Protein AF-A0AAV9R969-F1 (afdb_monomer)

Structure (mmCIF, N/CA/C/O backbone):
data_AF-A0AAV9R969-F1
#
_entry.id   AF-A0AAV9R969-F1
#
loop_
_atom_site.group_PDB
_atom_site.id
_atom_site.type_symbol
_atom_site.label_atom_id
_atom_site.label_alt_id
_atom_site.label_comp_id
_atom_site.label_asym_id
_atom_site.label_entity_id
_atom_site.label_seq_id
_atom_site.pdbx_PDB_ins_code
_atom_site.Cartn_x
_atom_site.Cartn_y
_atom_site.Cartn_z
_atom_site.occupancy
_atom_site.B_iso_or_equiv
_atom_site.auth_seq_id
_atom_site.auth_comp_id
_atom_site.auth_asym_id
_atom_site.auth_atom_id
_atom_site.pdbx_PDB_model_num
ATOM 1 N N . MET A 1 1 ? 35.086 34.264 -88.678 1.00 61.03 1 MET A N 1
ATOM 2 C CA . MET A 1 1 ? 34.081 33.189 -88.467 1.00 61.03 1 MET A CA 1
ATOM 3 C C . MET A 1 1 ? 34.341 32.313 -87.229 1.00 61.03 1 MET A C 1
ATOM 5 O O . MET A 1 1 ? 33.380 31.953 -86.560 1.00 61.03 1 MET A O 1
ATOM 9 N N . SER A 1 2 ? 35.590 31.987 -86.868 1.00 68.00 2 SER A N 1
ATOM 10 C CA . SER A 1 2 ? 35.925 31.106 -85.724 1.00 68.00 2 SER A CA 1
ATOM 11 C C . SER A 1 2 ? 35.685 31.721 -84.332 1.00 68.00 2 SER A C 1
ATOM 13 O O . SER A 1 2 ? 35.154 31.052 -83.447 1.00 68.00 2 SER A O 1
ATOM 15 N N . VAL A 1 3 ? 36.009 33.005 -84.142 1.00 71.50 3 VAL A N 1
ATOM 16 C CA . VAL A 1 3 ? 35.878 33.706 -82.845 1.00 71.50 3 VAL A CA 1
ATOM 17 C C . VAL A 1 3 ? 34.412 33.843 -82.410 1.00 71.50 3 VAL A C 1
ATOM 19 O O . VAL A 1 3 ? 34.068 33.480 -81.287 1.00 71.50 3 VAL A O 1
ATOM 22 N N . LEU A 1 4 ? 33.522 34.264 -83.318 1.00 69.88 4 LEU A N 1
ATOM 23 C CA . LEU A 1 4 ? 32.079 34.378 -83.049 1.00 69.88 4 LEU A CA 1
ATOM 24 C C . LEU A 1 4 ? 31.441 33.025 -82.691 1.00 69.88 4 LEU A C 1
ATOM 26 O O . LEU A 1 4 ? 30.575 32.957 -81.820 1.00 69.88 4 LEU A O 1
ATOM 30 N N . ARG A 1 5 ? 31.910 31.927 -83.301 1.00 73.00 5 ARG A N 1
ATOM 31 C CA . ARG A 1 5 ? 31.441 30.563 -83.005 1.00 73.00 5 ARG A CA 1
ATOM 32 C C . ARG A 1 5 ? 31.864 30.104 -81.605 1.00 73.00 5 ARG A C 1
ATOM 34 O O . ARG A 1 5 ? 31.069 29.492 -80.897 1.00 73.00 5 ARG A O 1
ATOM 41 N N . ASN A 1 6 ? 33.081 30.451 -81.182 1.00 76.00 6 ASN A N 1
ATOM 42 C CA . ASN A 1 6 ? 33.595 30.146 -79.844 1.00 76.00 6 ASN A CA 1
ATOM 43 C C . ASN A 1 6 ? 32.869 30.964 -78.756 1.00 76.00 6 ASN A C 1
ATOM 45 O O . ASN A 1 6 ? 32.459 30.417 -77.732 1.00 76.00 6 ASN A O 1
ATOM 49 N N . ILE A 1 7 ? 32.612 32.252 -79.012 1.00 78.00 7 ILE A N 1
ATOM 50 C CA . ILE A 1 7 ? 31.806 33.108 -78.126 1.00 78.00 7 ILE A CA 1
ATOM 51 C C . ILE A 1 7 ? 30.374 32.563 -78.003 1.00 78.00 7 ILE A C 1
ATOM 53 O O . ILE A 1 7 ? 29.874 32.407 -76.891 1.00 78.00 7 ILE A O 1
ATOM 57 N N . SER A 1 8 ? 29.739 32.189 -79.120 1.00 78.81 8 SER A N 1
ATOM 58 C CA . SER A 1 8 ? 28.403 31.575 -79.130 1.00 78.81 8 SER A CA 1
ATOM 59 C C . SER A 1 8 ? 28.352 30.275 -78.316 1.00 78.81 8 SER A C 1
ATOM 61 O O . SER A 1 8 ? 27.449 30.081 -77.499 1.00 78.81 8 SER A O 1
ATOM 63 N N . PHE A 1 9 ? 29.363 29.410 -78.456 1.00 80.94 9 PHE A N 1
ATOM 64 C CA . PHE A 1 9 ? 29.458 28.169 -77.687 1.00 80.94 9 PHE A CA 1
ATOM 65 C C . PHE A 1 9 ? 29.620 28.428 -76.181 1.00 80.94 9 PHE A C 1
ATOM 67 O O . PHE A 1 9 ? 28.943 27.802 -75.361 1.00 80.94 9 PHE A O 1
ATOM 74 N N . ARG A 1 10 ? 30.460 29.402 -75.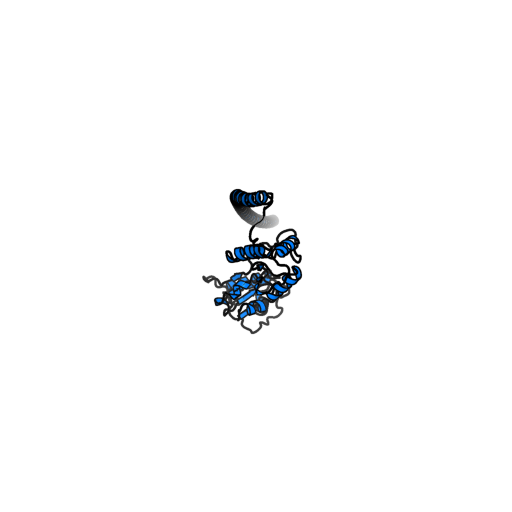802 1.00 79.31 10 ARG A N 1
ATOM 75 C CA . ARG A 1 10 ? 30.634 29.816 -74.401 1.00 79.31 10 ARG A CA 1
ATOM 76 C C . ARG A 1 10 ? 29.343 30.382 -73.808 1.00 79.31 10 ARG A C 1
ATOM 78 O O . ARG A 1 10 ? 28.962 29.966 -72.715 1.00 79.31 10 ARG A O 1
ATOM 85 N N . LEU A 1 11 ? 28.632 31.248 -74.533 1.00 78.38 11 LEU A N 1
ATOM 86 C CA . LEU A 1 11 ? 27.340 31.799 -74.103 1.00 78.38 11 LEU A CA 1
ATOM 87 C C . LEU A 1 11 ? 26.285 30.701 -73.914 1.00 78.38 11 LEU A C 1
ATOM 89 O O . LEU A 1 11 ? 25.559 30.704 -72.918 1.00 78.38 11 LEU A O 1
ATOM 93 N N . ARG A 1 12 ? 26.239 29.707 -74.811 1.00 82.94 12 ARG A N 1
ATOM 94 C CA . ARG A 1 12 ? 25.326 28.561 -74.688 1.00 82.94 12 ARG A CA 1
ATOM 95 C C . ARG A 1 12 ? 25.640 27.708 -73.460 1.00 82.94 12 ARG A C 1
ATOM 97 O O . ARG A 1 12 ? 24.725 27.304 -72.747 1.00 82.94 12 ARG A O 1
ATOM 104 N N . ASN A 1 13 ? 26.921 27.484 -73.166 1.00 82.12 13 ASN A N 1
ATOM 105 C CA . ASN A 1 13 ? 27.343 26.742 -71.979 1.00 82.12 13 ASN A CA 1
ATOM 106 C C . ASN A 1 13 ? 26.998 27.490 -70.676 1.00 82.12 13 ASN A C 1
ATOM 108 O O . ASN A 1 13 ? 26.500 26.890 -69.724 1.00 82.12 13 ASN A O 1
ATOM 112 N N . VAL A 1 14 ? 27.190 28.814 -70.640 1.00 85.69 14 VAL A N 1
ATOM 113 C CA . VAL A 1 14 ? 26.770 29.658 -69.506 1.00 85.69 14 VAL A CA 1
ATOM 114 C C . VAL A 1 14 ? 25.249 29.616 -69.324 1.00 85.69 14 VAL A C 1
ATOM 116 O O . VAL A 1 14 ? 24.775 29.421 -68.205 1.00 85.69 14 VAL A O 1
ATOM 119 N N . SER A 1 15 ? 24.480 29.703 -70.412 1.00 84.62 15 SER A N 1
ATOM 120 C CA . SER A 1 15 ? 23.014 29.600 -70.385 1.00 84.62 15 SER A CA 1
ATOM 121 C C . SER A 1 15 ? 22.531 28.250 -69.832 1.00 84.62 15 SER A C 1
ATOM 123 O O . SER A 1 15 ? 21.647 28.206 -68.973 1.00 84.62 15 SER A O 1
ATOM 125 N N . LEU A 1 16 ? 23.157 27.141 -70.243 1.00 83.31 16 LEU A N 1
ATOM 126 C CA . LEU A 1 16 ? 22.845 25.805 -69.724 1.00 83.31 16 LEU A CA 1
ATOM 127 C C . LEU A 1 16 ? 23.195 25.664 -68.236 1.00 83.31 16 LEU A C 1
ATOM 129 O O . LEU A 1 16 ? 22.406 25.103 -67.471 1.00 83.31 16 LEU A O 1
ATOM 133 N N . LYS A 1 17 ? 24.335 26.214 -67.798 1.00 84.81 17 LYS A N 1
ATOM 134 C CA . LYS A 1 17 ? 24.713 26.242 -66.377 1.00 84.81 17 LYS A CA 1
ATOM 135 C C . LYS A 1 17 ? 23.709 27.039 -65.543 1.00 84.81 17 LYS A C 1
ATOM 137 O O . LYS A 1 17 ? 23.258 26.535 -64.516 1.00 84.81 17 LYS A O 1
ATOM 142 N N . LEU A 1 18 ? 23.302 28.224 -66.003 1.00 82.19 18 LEU A N 1
ATOM 143 C CA . LEU A 1 18 ? 22.280 29.041 -65.339 1.00 82.19 18 LEU A CA 1
ATOM 144 C C . LEU A 1 18 ? 20.940 28.303 -65.248 1.00 82.19 18 LEU A C 1
ATOM 146 O O . LEU A 1 18 ? 20.346 28.246 -64.173 1.00 82.19 18 LEU A O 1
ATOM 150 N N . ARG A 1 19 ? 20.500 27.644 -66.329 1.00 86.88 19 ARG A N 1
ATOM 151 C CA . ARG A 1 19 ? 19.272 26.834 -66.322 1.00 86.88 19 ARG A CA 1
ATOM 152 C C . ARG A 1 19 ? 19.350 25.683 -65.312 1.00 86.88 19 ARG A C 1
ATOM 154 O O . ARG A 1 19 ? 18.386 25.458 -64.581 1.00 86.88 19 ARG A O 1
ATOM 161 N N . ASN A 1 20 ? 20.490 24.999 -65.209 1.00 84.06 20 ASN A N 1
ATOM 162 C CA . ASN A 1 20 ? 20.700 23.950 -64.205 1.00 84.06 20 ASN A CA 1
ATOM 163 C C . ASN A 1 20 ? 20.653 24.489 -62.769 1.00 84.06 20 ASN A C 1
ATOM 165 O O . ASN A 1 20 ? 20.053 23.854 -61.900 1.00 84.06 20 ASN A O 1
ATOM 169 N N . VAL A 1 21 ? 21.237 25.661 -62.510 1.00 87.00 21 VAL A N 1
ATOM 170 C CA . VAL A 1 21 ? 21.149 26.322 -61.198 1.00 87.00 21 VAL A CA 1
ATOM 171 C C . VAL A 1 21 ? 19.698 26.690 -60.874 1.00 87.00 21 VAL A C 1
ATOM 173 O O . VAL A 1 21 ? 19.220 26.358 -59.789 1.00 87.00 21 VAL A O 1
ATOM 176 N N . CYS A 1 22 ? 18.953 27.268 -61.821 1.00 84.00 22 CYS A N 1
ATOM 177 C CA . CYS A 1 22 ? 17.532 27.579 -61.642 1.00 84.00 22 CYS A CA 1
ATOM 178 C C . CYS A 1 22 ? 16.690 26.332 -61.330 1.00 84.00 22 CYS A C 1
ATOM 180 O O . CYS A 1 22 ? 15.840 26.367 -60.440 1.00 84.00 22 CYS A O 1
ATOM 182 N N . LEU A 1 23 ? 16.932 25.212 -62.021 1.00 84.25 23 LEU A N 1
ATOM 183 C CA . LEU A 1 23 ? 16.228 23.952 -61.760 1.00 84.25 23 LEU A CA 1
ATOM 184 C C . LEU A 1 23 ? 16.556 23.387 -60.372 1.00 84.25 23 LEU A C 1
ATOM 186 O O . LEU A 1 23 ? 15.655 22.927 -59.668 1.00 84.25 23 LEU A O 1
ATOM 190 N N . ARG A 1 24 ? 17.822 23.472 -59.941 1.00 86.06 24 ARG A N 1
ATOM 191 C CA . ARG A 1 24 ? 18.236 23.066 -58.589 1.00 86.06 24 ARG A CA 1
ATOM 192 C C . ARG A 1 24 ? 17.564 23.917 -57.515 1.00 86.06 24 ARG A C 1
ATOM 194 O O . ARG A 1 24 ? 16.999 23.352 -56.581 1.00 86.06 24 ARG A O 1
ATOM 201 N N . LEU A 1 25 ? 17.549 25.241 -57.676 1.00 82.38 25 LEU A N 1
ATOM 202 C CA . LEU A 1 25 ? 16.864 26.155 -56.756 1.00 82.38 25 LEU A CA 1
ATOM 203 C C . LEU A 1 25 ? 15.361 25.862 -56.688 1.00 82.38 25 LEU A C 1
ATOM 205 O O . LEU A 1 25 ? 14.802 25.762 -55.599 1.00 82.38 25 LEU A O 1
ATOM 209 N N . ARG A 1 26 ? 14.710 25.615 -57.832 1.00 87.56 26 ARG A N 1
ATOM 210 C CA . ARG A 1 26 ? 13.287 25.246 -57.873 1.00 87.56 26 ARG A CA 1
ATOM 211 C C . ARG A 1 26 ? 13.008 23.941 -57.122 1.00 87.56 26 ARG A C 1
ATOM 213 O O . ARG A 1 26 ? 12.021 23.864 -56.395 1.00 87.56 26 ARG A O 1
ATOM 220 N N . ASN A 1 27 ? 13.882 22.941 -57.247 1.00 84.38 27 ASN A N 1
ATOM 221 C CA . ASN A 1 27 ? 13.756 21.679 -56.515 1.00 84.38 27 ASN A CA 1
ATOM 222 C C . ASN A 1 27 ? 13.908 21.877 -54.994 1.00 84.38 27 ASN A C 1
ATOM 224 O O . ASN A 1 27 ? 13.132 21.326 -54.216 1.00 84.38 27 ASN A O 1
ATOM 228 N N . VAL A 1 28 ? 14.860 22.711 -54.562 1.00 86.00 28 VAL A N 1
ATOM 229 C CA . VAL A 1 28 ? 15.022 23.076 -53.143 1.00 86.00 28 VAL A CA 1
ATOM 230 C C . VAL A 1 28 ? 13.772 23.786 -52.614 1.00 86.00 28 VAL A C 1
ATOM 232 O O . VAL A 1 28 ? 13.245 23.391 -51.574 1.00 86.00 28 VAL A O 1
ATOM 235 N N . CYS A 1 29 ? 13.225 24.751 -53.359 1.00 83.12 29 CYS A N 1
ATOM 236 C CA . CYS A 1 29 ? 11.984 25.439 -52.990 1.00 83.12 29 CYS A CA 1
ATOM 237 C C . CYS A 1 29 ? 10.795 24.474 -52.850 1.00 83.12 29 CYS A C 1
ATOM 239 O O . CYS A 1 29 ? 10.012 24.586 -51.906 1.00 83.12 29 CYS A O 1
ATOM 241 N N . LEU A 1 30 ? 10.661 23.495 -53.753 1.00 83.88 30 LEU A N 1
ATOM 242 C CA . LEU A 1 30 ? 9.601 22.485 -53.674 1.00 83.88 30 LEU A CA 1
ATOM 243 C C . LEU A 1 30 ? 9.771 21.562 -52.461 1.00 83.88 30 LEU A C 1
ATOM 245 O O . LEU A 1 30 ? 8.789 21.273 -51.773 1.00 83.88 30 LEU A O 1
ATOM 249 N N . LYS A 1 31 ? 11.005 21.148 -52.148 1.00 86.75 31 LYS A N 1
ATOM 250 C CA . LYS A 1 31 ? 11.304 20.360 -50.943 1.00 86.75 31 LYS A CA 1
ATOM 251 C C . LYS A 1 31 ? 10.953 21.129 -49.670 1.00 86.75 31 LYS A C 1
ATOM 253 O O . LYS A 1 31 ? 10.258 20.582 -48.816 1.00 86.75 31 LYS A O 1
ATOM 258 N N . LEU A 1 32 ? 11.349 22.400 -49.572 1.00 80.75 32 LEU A N 1
ATOM 259 C CA . LEU A 1 32 ? 11.014 23.267 -48.435 1.00 80.75 32 LEU A CA 1
ATOM 260 C C . LEU A 1 32 ? 9.499 23.450 -48.282 1.00 80.75 32 LEU A C 1
ATOM 262 O O . LEU A 1 32 ? 8.970 23.322 -47.178 1.00 80.75 32 LEU A O 1
ATOM 266 N N . ARG A 1 33 ? 8.771 23.657 -49.387 1.00 86.94 33 ARG A N 1
ATOM 267 C CA . ARG A 1 33 ? 7.304 23.753 -49.366 1.00 86.94 33 ARG A CA 1
ATOM 268 C C . ARG A 1 33 ? 6.651 22.459 -48.874 1.00 86.94 33 ARG A C 1
ATOM 270 O O . ARG A 1 33 ? 5.693 22.518 -48.107 1.00 86.94 33 ARG A O 1
ATOM 277 N N . ASN A 1 34 ? 7.175 21.298 -49.266 1.00 83.75 34 ASN A N 1
ATOM 278 C CA . ASN A 1 34 ? 6.677 20.005 -48.795 1.00 83.75 34 ASN A CA 1
ATOM 279 C C . ASN A 1 34 ? 6.921 19.812 -47.287 1.00 83.75 34 ASN A C 1
ATOM 281 O O . ASN A 1 34 ? 6.023 19.386 -46.563 1.00 83.75 34 ASN A O 1
ATOM 285 N N . VAL A 1 35 ? 8.103 20.193 -46.788 1.00 86.56 35 VAL A N 1
ATOM 286 C CA . VAL A 1 35 ? 8.408 20.184 -45.345 1.00 86.56 35 VAL A CA 1
ATOM 287 C C . VAL A 1 35 ? 7.440 21.091 -44.581 1.00 86.56 35 VAL A C 1
ATOM 289 O O . VAL A 1 35 ? 6.853 20.658 -43.590 1.00 86.56 35 VAL A O 1
ATOM 2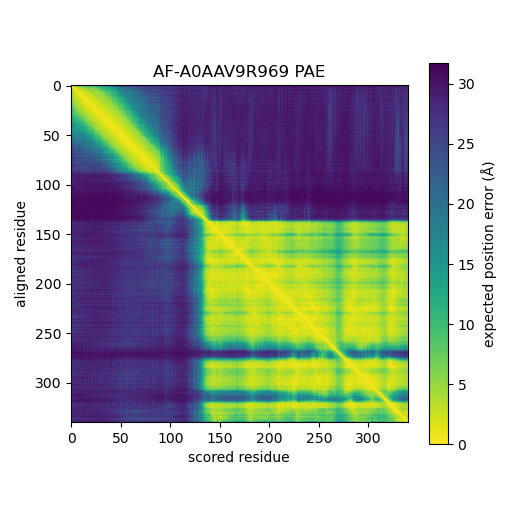92 N N . PHE A 1 36 ? 7.191 22.304 -45.078 1.00 86.44 36 PHE A N 1
ATOM 293 C CA . PHE A 1 36 ? 6.242 23.235 -44.464 1.00 86.44 36 PHE A CA 1
ATOM 294 C C . PHE A 1 36 ? 4.815 22.666 -44.401 1.00 86.44 36 PHE A C 1
ATOM 296 O O . PHE A 1 36 ? 4.150 22.749 -43.368 1.00 86.44 36 PHE A O 1
ATOM 303 N N . LEU A 1 37 ? 4.344 22.033 -45.479 1.00 81.00 37 LEU A N 1
ATOM 304 C CA . LEU A 1 37 ? 3.022 21.399 -45.511 1.00 81.00 37 LEU A CA 1
ATOM 305 C C . LEU A 1 37 ? 2.920 20.219 -44.535 1.00 81.00 37 LEU A C 1
ATOM 307 O O . LEU A 1 37 ? 1.897 20.070 -43.862 1.00 81.00 37 LEU A O 1
ATOM 311 N N . ARG A 1 38 ? 3.983 19.415 -44.405 1.00 87.44 38 ARG A N 1
ATOM 312 C CA . ARG A 1 38 ? 4.047 18.327 -43.417 1.00 87.44 38 ARG A CA 1
ATOM 313 C C . ARG A 1 38 ? 3.976 18.864 -41.990 1.00 87.44 38 ARG A C 1
ATOM 315 O O . ARG A 1 38 ? 3.165 18.368 -41.212 1.00 87.44 38 ARG A O 1
ATOM 322 N N . LEU A 1 39 ? 4.747 19.904 -41.670 1.00 80.56 39 LEU A N 1
ATOM 323 C CA . LEU A 1 39 ? 4.708 20.557 -40.357 1.00 80.56 39 LEU A CA 1
ATOM 324 C C . LEU A 1 39 ? 3.318 21.125 -40.056 1.00 80.56 39 LEU A C 1
ATOM 326 O O . LEU A 1 39 ? 2.765 20.859 -38.991 1.00 80.56 39 LEU A O 1
ATOM 330 N N . ARG A 1 40 ? 2.690 21.810 -41.020 1.00 85.56 40 ARG A N 1
ATOM 331 C CA . ARG A 1 40 ? 1.320 22.323 -40.867 1.00 85.56 40 ARG A CA 1
ATOM 332 C C . ARG A 1 40 ? 0.311 21.205 -40.590 1.00 85.56 40 ARG A C 1
ATOM 334 O O . ARG A 1 40 ? -0.556 21.374 -39.736 1.00 85.56 40 ARG A O 1
ATOM 341 N N . ASN A 1 41 ? 0.431 20.059 -41.263 1.00 83.81 41 ASN A N 1
ATOM 342 C CA . ASN A 1 41 ? -0.431 18.900 -41.017 1.00 83.81 41 ASN A CA 1
ATOM 343 C C . ASN A 1 41 ? -0.236 18.331 -39.599 1.00 83.81 41 ASN A C 1
ATOM 345 O O . ASN A 1 41 ? -1.211 18.037 -38.910 1.00 83.81 41 ASN A O 1
ATOM 349 N N . VAL A 1 42 ? 1.012 18.233 -39.129 1.00 86.25 42 VAL A N 1
ATOM 350 C CA . VAL A 1 42 ? 1.320 17.818 -37.749 1.00 86.25 42 VAL A CA 1
ATOM 351 C C . VAL A 1 42 ? 0.712 18.794 -36.737 1.00 86.25 42 VAL A C 1
ATOM 353 O O . VAL A 1 42 ? 0.023 18.358 -35.816 1.00 86.25 42 VAL A O 1
ATOM 356 N N . CYS A 1 43 ? 0.865 20.106 -36.942 1.00 81.00 43 CYS A N 1
ATOM 357 C CA . CYS A 1 43 ? 0.256 21.124 -36.081 1.00 81.00 43 CYS A CA 1
ATOM 358 C C . CYS A 1 43 ? -1.276 21.004 -36.024 1.00 81.00 43 CYS A C 1
ATOM 360 O O . CYS A 1 43 ? -1.865 21.110 -34.948 1.00 81.00 43 CYS A O 1
ATOM 362 N N . LEU A 1 44 ? -1.938 20.748 -37.159 1.00 81.69 44 LEU A N 1
ATOM 363 C CA . LEU A 1 44 ? -3.391 20.556 -37.202 1.00 81.69 44 LEU A CA 1
ATOM 364 C C . LEU A 1 44 ? -3.829 19.285 -36.464 1.00 81.69 44 LEU A C 1
ATOM 366 O O . LEU A 1 44 ? -4.814 19.321 -35.722 1.00 81.69 44 LEU A O 1
ATOM 370 N N . LYS A 1 45 ? -3.081 18.182 -36.603 1.00 87.50 45 LYS A N 1
ATOM 371 C CA . LYS A 1 45 ? -3.336 16.946 -35.849 1.00 87.50 45 LYS A CA 1
ATOM 372 C C . LYS A 1 45 ? -3.204 17.174 -34.343 1.00 87.50 45 LYS A C 1
ATOM 374 O O . LYS A 1 45 ? -4.117 16.813 -33.606 1.00 87.50 45 LYS A O 1
ATOM 379 N N . LEU A 1 46 ? -2.135 17.838 -33.896 1.00 79.88 46 LEU A N 1
ATOM 380 C CA . LEU A 1 46 ? -1.932 18.182 -32.484 1.00 79.88 46 LEU A CA 1
ATOM 381 C C . LEU A 1 46 ? -3.056 19.072 -31.942 1.00 79.88 46 LEU A C 1
ATOM 383 O O . LEU A 1 46 ? -3.587 18.810 -30.863 1.00 79.88 46 LEU A O 1
ATOM 387 N N . ARG A 1 47 ? -3.496 20.073 -32.716 1.00 84.38 47 ARG A N 1
ATOM 388 C CA . ARG A 1 47 ? -4.630 20.928 -32.337 1.00 84.38 47 ARG A CA 1
ATOM 389 C C . ARG A 1 47 ? -5.925 20.127 -32.180 1.00 84.38 47 ARG A C 1
ATOM 391 O O . ARG A 1 47 ? -6.683 20.382 -31.248 1.00 84.38 47 ARG A O 1
ATOM 398 N N . ASN A 1 48 ? -6.171 19.142 -33.045 1.00 83.19 48 ASN A N 1
ATOM 399 C CA . ASN A 1 48 ? -7.340 18.267 -32.940 1.00 83.19 48 ASN A CA 1
ATOM 400 C C . ASN A 1 48 ? -7.280 17.374 -31.686 1.00 83.19 48 ASN A C 1
ATOM 402 O O . ASN A 1 48 ? -8.269 17.259 -30.964 1.00 83.19 48 ASN A O 1
ATOM 406 N N . VAL A 1 49 ? -6.111 16.800 -31.375 1.00 87.31 49 VAL A N 1
ATOM 407 C CA . VAL A 1 49 ? -5.895 16.034 -30.132 1.00 87.31 49 VAL A CA 1
ATOM 408 C C . VAL A 1 49 ? -6.172 16.905 -28.905 1.00 87.31 49 VAL A C 1
ATOM 410 O O . VAL A 1 49 ? -6.927 16.499 -28.022 1.00 87.31 49 VAL A O 1
ATOM 413 N N . PHE A 1 50 ? -5.649 18.133 -28.881 1.00 85.81 50 PHE A N 1
ATOM 414 C CA . PHE A 1 50 ? -5.878 19.074 -27.785 1.00 85.81 50 PHE A CA 1
ATOM 415 C C . PHE A 1 50 ? -7.367 19.404 -27.594 1.00 85.81 50 PHE A C 1
ATOM 417 O O . PHE A 1 50 ? -7.874 19.389 -26.472 1.00 85.81 50 PHE A O 1
ATOM 424 N N . LEU A 1 51 ? -8.100 19.652 -28.685 1.00 78.06 51 LEU A N 1
ATOM 425 C CA . LEU A 1 51 ? -9.542 19.916 -28.623 1.00 78.06 51 LEU A CA 1
ATOM 426 C C . LEU A 1 51 ? -10.331 18.707 -28.102 1.00 78.06 51 LEU A C 1
ATOM 428 O O . LEU A 1 51 ? -11.256 18.879 -27.305 1.00 78.06 51 LEU A O 1
ATOM 432 N N . ARG A 1 52 ? -9.946 17.484 -28.491 1.00 87.56 52 ARG A N 1
ATOM 433 C CA . ARG A 1 52 ? -10.554 16.249 -27.973 1.00 87.56 52 ARG A CA 1
ATOM 434 C C . ARG A 1 52 ? -10.312 16.086 -26.474 1.00 87.56 52 ARG A C 1
ATOM 436 O O . ARG A 1 52 ? -11.271 15.845 -25.745 1.00 87.56 52 ARG A O 1
ATOM 443 N N . LEU A 1 53 ? -9.078 16.288 -26.008 1.00 80.19 53 LEU A N 1
ATOM 444 C CA . LEU A 1 53 ? -8.739 16.243 -24.580 1.00 80.19 53 LEU A CA 1
ATOM 445 C C . LEU A 1 53 ? -9.526 17.289 -23.786 1.00 80.19 53 LEU A C 1
ATOM 447 O O . LEU A 1 53 ? -10.133 16.962 -22.769 1.00 80.19 53 LEU A O 1
ATOM 451 N N . ARG A 1 54 ? -9.619 18.524 -24.294 1.00 83.94 54 ARG A N 1
ATOM 452 C CA . ARG A 1 54 ? -10.425 19.581 -23.668 1.00 83.94 54 ARG A CA 1
ATOM 453 C C . ARG A 1 54 ? -11.899 19.183 -23.547 1.00 83.94 54 ARG A C 1
ATOM 455 O O . ARG A 1 54 ? -12.506 19.430 -22.507 1.00 83.94 54 ARG A O 1
ATOM 462 N N . ASN A 1 55 ? -12.471 18.545 -24.570 1.00 83.38 55 ASN A N 1
ATOM 463 C CA . ASN A 1 55 ? -13.853 18.065 -24.530 1.00 83.38 55 ASN A CA 1
ATOM 464 C C . ASN A 1 55 ? -14.049 16.953 -23.481 1.00 83.38 55 ASN A C 1
ATOM 466 O O . ASN A 1 55 ? -15.027 16.972 -22.735 1.00 83.38 55 ASN A O 1
ATOM 470 N N . VAL A 1 56 ? -13.102 16.015 -23.372 1.00 87.00 56 VAL A N 1
ATOM 471 C CA . VAL A 1 56 ? -13.118 14.973 -22.328 1.00 87.00 56 VAL A CA 1
ATOM 472 C C . VAL A 1 56 ? -13.057 15.602 -20.933 1.00 87.00 56 VAL A C 1
ATOM 474 O O . VAL A 1 56 ? -13.897 15.284 -20.092 1.00 87.00 56 VAL A O 1
ATOM 477 N N . CYS A 1 57 ? -12.154 16.561 -20.704 1.00 81.06 57 CYS A N 1
ATOM 478 C CA . CYS A 1 57 ? -12.058 17.280 -19.430 1.00 81.06 57 CYS A CA 1
ATOM 479 C C . CYS A 1 57 ? -13.368 17.993 -19.058 1.00 81.06 57 CYS A C 1
ATOM 481 O O . CYS A 1 57 ? -13.804 17.934 -17.908 1.00 81.06 57 CYS A O 1
ATOM 483 N N . LEU A 1 58 ? -14.034 18.637 -20.024 1.00 79.94 58 LEU A N 1
ATOM 484 C CA . LEU A 1 58 ? -15.327 19.291 -19.792 1.00 79.94 58 LEU A CA 1
ATOM 485 C C . LEU A 1 58 ? -16.431 18.284 -19.440 1.00 79.94 58 LEU A C 1
ATOM 487 O O . LEU A 1 58 ? -17.216 18.536 -18.523 1.00 79.94 58 LEU A O 1
ATOM 491 N N . LYS A 1 59 ? -16.469 17.124 -20.109 1.00 87.00 59 LYS A N 1
ATOM 492 C CA . LYS A 1 59 ? -17.412 16.043 -19.778 1.00 87.00 59 LYS A CA 1
ATOM 493 C C . LYS A 1 59 ? -17.185 15.507 -18.364 1.00 87.00 59 LYS A C 1
ATOM 495 O O . LYS A 1 59 ? -18.149 15.400 -17.608 1.00 87.00 59 LYS A O 1
ATOM 500 N N . LEU A 1 60 ? -15.934 15.244 -17.982 1.00 78.31 60 LEU A N 1
ATOM 501 C CA . LEU A 1 60 ? -15.579 14.794 -16.631 1.00 78.31 60 LEU A CA 1
ATOM 502 C C . LEU A 1 60 ? -15.971 15.826 -15.567 1.00 78.31 60 LEU A C 1
ATOM 504 O O . LEU A 1 60 ? -16.547 15.467 -14.539 1.00 78.31 60 LEU A O 1
ATOM 508 N N . ARG A 1 61 ? -15.758 17.120 -15.839 1.00 83.19 61 ARG A N 1
ATOM 509 C CA . ARG A 1 61 ? -16.193 18.200 -14.942 1.00 83.19 61 ARG A CA 1
ATOM 510 C C . ARG A 1 61 ? -17.713 18.223 -14.765 1.00 83.19 61 ARG A C 1
ATOM 512 O O . ARG A 1 61 ? -18.185 18.393 -13.645 1.00 83.19 61 ARG A O 1
ATOM 519 N N . ASN A 1 62 ? -18.482 18.002 -15.831 1.00 83.19 62 ASN A N 1
ATOM 520 C CA . ASN A 1 62 ? -19.943 17.922 -15.748 1.00 83.19 62 ASN A CA 1
ATOM 521 C C . ASN A 1 62 ? -20.411 16.709 -14.919 1.00 83.19 62 ASN A C 1
ATOM 523 O O . ASN A 1 62 ? -21.309 16.833 -14.090 1.00 83.19 62 ASN A O 1
ATOM 527 N N . VAL A 1 63 ? -19.772 15.546 -15.090 1.00 86.25 63 VAL A N 1
ATOM 528 C CA . VAL A 1 63 ? -20.046 14.350 -14.269 1.00 86.25 63 VAL A CA 1
ATOM 529 C C . VAL A 1 63 ? -19.743 14.617 -12.793 1.00 86.25 63 VAL A C 1
ATOM 531 O O . VAL A 1 63 ? -20.583 14.339 -11.939 1.00 86.25 63 VAL A O 1
ATOM 534 N N . SER A 1 64 ? -18.597 15.233 -12.491 1.00 84.19 64 SER A N 1
ATOM 535 C CA . SER A 1 64 ? -18.219 15.622 -11.126 1.00 84.19 64 SER A CA 1
ATOM 536 C C . SER A 1 64 ? -19.251 16.561 -10.484 1.00 84.19 64 SER A C 1
ATOM 538 O O . SER A 1 64 ? -19.683 16.335 -9.352 1.00 84.19 64 SER A O 1
ATOM 540 N N . LEU A 1 65 ? -19.734 17.567 -11.223 1.00 78.00 65 LEU A N 1
ATOM 541 C CA . LEU A 1 65 ? -20.781 18.476 -10.743 1.00 78.00 65 LEU A CA 1
ATOM 542 C C . LEU A 1 65 ? -22.112 17.754 -10.484 1.00 78.00 65 LEU A C 1
ATOM 544 O O . LEU A 1 65 ? -22.761 18.017 -9.469 1.00 78.00 65 LEU A O 1
ATOM 548 N N . LYS A 1 66 ? -22.506 16.811 -11.350 1.00 85.81 66 LYS A N 1
ATOM 549 C CA . LYS A 1 66 ? -23.705 15.983 -11.137 1.00 85.81 66 LYS A CA 1
ATOM 550 C C . LYS A 1 66 ? -23.582 15.117 -9.883 1.00 85.81 66 LYS A C 1
ATOM 552 O O . LYS A 1 66 ? -24.510 15.105 -9.077 1.00 85.81 66 LYS A O 1
ATOM 557 N N . LEU A 1 67 ? -22.441 14.456 -9.680 1.00 75.44 67 LEU A N 1
ATOM 558 C CA . LEU A 1 67 ? -22.169 13.660 -8.477 1.00 75.44 67 LEU A CA 1
ATOM 559 C C . LEU A 1 67 ? -22.213 14.519 -7.208 1.00 75.44 67 LEU A C 1
ATOM 561 O O . LEU A 1 67 ? -22.813 14.119 -6.210 1.00 75.44 67 LEU A O 1
ATOM 565 N N . ARG A 1 68 ? -21.668 15.741 -7.260 1.00 80.31 68 ARG A N 1
ATOM 566 C CA . ARG A 1 68 ? -21.752 16.694 -6.147 1.00 80.31 68 ARG A CA 1
ATOM 567 C C . ARG A 1 68 ? -23.198 17.074 -5.825 1.00 80.31 68 ARG A C 1
ATOM 569 O O . ARG A 1 68 ? -23.565 17.124 -4.656 1.00 80.31 68 ARG A O 1
ATOM 576 N N . ASN A 1 69 ? -24.033 17.289 -6.842 1.00 82.12 69 ASN A N 1
ATOM 577 C CA . ASN A 1 69 ? -25.455 17.577 -6.651 1.00 82.12 69 ASN A CA 1
ATOM 578 C C . ASN A 1 69 ? -26.205 16.388 -6.017 1.00 82.12 69 ASN A C 1
ATOM 580 O O . ASN A 1 69 ? -27.008 16.575 -5.107 1.00 82.12 69 ASN A O 1
ATOM 584 N N . VAL A 1 70 ? -25.907 15.156 -6.445 1.00 83.75 70 VAL A N 1
ATOM 585 C CA . VAL A 1 70 ? -26.458 13.935 -5.827 1.00 83.75 70 VAL A CA 1
ATOM 586 C C . VAL A 1 70 ? -26.033 13.824 -4.361 1.00 83.75 70 VAL A C 1
ATOM 588 O O . VAL A 1 70 ? -26.884 13.615 -3.501 1.00 83.75 70 VAL A O 1
ATOM 591 N N . SER A 1 71 ? -24.752 14.046 -4.058 1.00 81.44 71 SER A N 1
ATOM 592 C CA . SER A 1 71 ? -24.227 14.041 -2.685 1.00 81.44 71 SER A CA 1
ATOM 593 C C . SER A 1 71 ? -24.934 15.071 -1.791 1.00 81.44 71 SER A C 1
ATOM 595 O O . SER A 1 71 ? -25.363 14.748 -0.682 1.00 81.44 71 SER A O 1
ATOM 597 N N . LEU A 1 72 ? -25.155 16.293 -2.293 1.00 75.81 72 LEU A N 1
ATOM 598 C CA . LEU A 1 72 ? -25.894 17.332 -1.569 1.00 75.81 72 LEU A CA 1
ATOM 599 C C . LEU A 1 72 ? -27.361 16.949 -1.327 1.00 75.81 72 LEU A C 1
ATOM 601 O O . LEU A 1 72 ? -27.872 17.162 -0.226 1.00 75.81 72 LEU A O 1
ATOM 605 N N . LYS A 1 73 ? -28.031 16.340 -2.315 1.00 81.69 73 LYS A N 1
ATOM 606 C CA . LYS A 1 73 ? -29.392 15.806 -2.141 1.00 81.69 73 LYS A CA 1
ATOM 607 C C . LYS A 1 73 ? -29.429 14.713 -1.074 1.00 81.69 73 LYS A C 1
ATOM 609 O O . LYS A 1 73 ? -30.285 14.770 -0.195 1.00 81.69 73 LYS A O 1
ATOM 614 N N . LEU A 1 74 ? -28.481 13.776 -1.100 1.00 73.50 74 LEU A N 1
ATOM 615 C CA . LEU A 1 74 ? -28.379 12.699 -0.112 1.00 73.50 74 LEU A CA 1
ATOM 616 C C . LEU A 1 74 ? -28.154 13.255 1.302 1.00 73.50 74 LEU A C 1
ATOM 618 O O . LEU A 1 74 ? -28.798 12.825 2.255 1.00 73.50 74 LEU A O 1
ATOM 622 N N . ARG A 1 75 ? -27.301 14.280 1.433 1.00 79.31 75 ARG A N 1
ATOM 623 C CA . ARG A 1 75 ? -27.072 14.982 2.701 1.00 79.31 75 ARG A CA 1
ATOM 624 C C . ARG A 1 75 ? -28.338 15.669 3.210 1.00 79.31 75 ARG A C 1
ATOM 626 O O . ARG A 1 75 ? -28.603 15.634 4.407 1.00 79.31 75 ARG A O 1
ATOM 633 N N . ASN A 1 76 ? -29.137 16.259 2.323 1.00 77.44 76 ASN A N 1
ATOM 634 C CA . ASN A 1 76 ? -30.419 16.860 2.692 1.00 77.44 76 ASN A CA 1
ATOM 635 C C . ASN A 1 76 ? -31.426 15.795 3.167 1.00 77.44 76 ASN A C 1
ATOM 637 O O . ASN A 1 76 ? -32.088 15.987 4.184 1.00 77.44 76 ASN A O 1
ATOM 641 N N . VAL A 1 77 ? -31.483 14.634 2.503 1.00 79.25 77 VAL A N 1
ATOM 642 C CA . VAL A 1 77 ? -32.283 13.483 2.963 1.00 79.25 77 VAL A CA 1
ATOM 643 C C . VAL A 1 77 ? -31.828 13.024 4.349 1.00 79.25 77 VAL A C 1
ATOM 645 O O . VAL A 1 77 ? -32.659 12.868 5.240 1.00 79.25 77 VAL A O 1
ATOM 648 N N . PHE A 1 78 ? -30.519 12.891 4.572 1.00 77.38 78 PHE A N 1
ATOM 649 C CA . PHE A 1 78 ? -29.967 12.523 5.876 1.00 77.38 78 PHE A CA 1
ATOM 650 C C . PHE A 1 78 ? -30.334 13.534 6.971 1.00 77.38 78 PHE A C 1
ATOM 652 O O . PHE A 1 78 ? -30.742 13.147 8.063 1.00 77.38 78 PHE A O 1
ATOM 659 N N . LEU A 1 79 ? -30.242 14.835 6.682 1.00 69.44 79 LEU A N 1
ATOM 660 C CA . LEU A 1 79 ? -30.638 15.884 7.624 1.00 69.44 79 LEU A CA 1
ATOM 661 C C . LEU A 1 79 ? -32.142 15.851 7.924 1.00 69.44 79 LEU A C 1
ATOM 663 O O . LEU A 1 79 ? -32.527 16.026 9.079 1.00 69.44 79 LEU A O 1
ATOM 667 N N . ARG A 1 80 ? -32.991 15.571 6.927 1.00 75.06 80 ARG A N 1
ATOM 668 C CA . ARG A 1 80 ? -34.437 15.385 7.125 1.00 75.06 80 ARG A CA 1
ATOM 669 C C . ARG A 1 80 ? -34.741 14.166 7.987 1.00 75.06 80 ARG A C 1
ATOM 671 O O . ARG A 1 80 ? -35.510 14.294 8.931 1.00 75.06 80 ARG A O 1
ATOM 678 N N . LEU A 1 81 ? -34.104 13.026 7.718 1.00 63.56 81 LEU A N 1
ATOM 679 C CA . LEU A 1 81 ? -34.236 11.819 8.540 1.00 63.56 81 LEU A CA 1
ATOM 680 C C . LEU A 1 81 ? -33.771 12.074 9.972 1.00 63.56 81 LEU A C 1
ATOM 682 O O . LEU A 1 81 ? -34.468 11.717 10.911 1.00 63.56 81 LEU A O 1
ATOM 686 N N . ARG A 1 82 ? -32.650 12.780 10.158 1.00 70.31 82 ARG A N 1
ATOM 687 C CA . ARG A 1 82 ? -32.180 13.187 11.487 1.00 70.31 82 ARG A CA 1
ATOM 688 C C . ARG A 1 82 ? -33.182 14.102 12.191 1.00 70.31 82 ARG A C 1
ATOM 690 O O . ARG A 1 82 ? -33.402 13.932 13.383 1.00 70.31 82 ARG A O 1
ATOM 697 N N . ASN A 1 83 ? -33.798 15.041 11.476 1.00 64.69 83 ASN A N 1
ATOM 698 C CA . ASN A 1 83 ? -34.828 15.918 12.032 1.00 64.69 83 ASN A CA 1
ATOM 699 C C . ASN A 1 83 ? -36.091 15.133 12.428 1.00 64.69 83 ASN A C 1
ATOM 701 O O . ASN A 1 83 ? -36.651 15.376 13.490 1.00 64.69 83 ASN A O 1
ATOM 705 N N . VAL A 1 84 ? -36.503 14.144 11.628 1.00 72.19 84 VAL A N 1
ATOM 706 C CA . VAL A 1 84 ? -37.592 13.214 11.977 1.00 72.19 84 VAL A CA 1
ATOM 707 C C . VAL A 1 84 ? -37.225 12.387 13.212 1.00 72.19 84 VAL A C 1
ATOM 709 O O . VAL A 1 84 ? -38.017 12.316 14.144 1.00 72.19 84 VAL A O 1
ATOM 712 N N . SER A 1 85 ? -36.009 11.842 13.284 1.00 63.88 85 SER A N 1
ATOM 713 C CA . SER A 1 85 ? -35.528 11.108 14.461 1.00 63.88 85 SER A CA 1
ATOM 714 C C . SER A 1 85 ? -35.466 11.975 15.721 1.00 63.88 85 SER A C 1
ATOM 716 O O . SER A 1 85 ? -35.724 11.479 16.813 1.00 63.88 85 SER A O 1
ATOM 718 N N . LEU A 1 86 ? -35.141 13.267 15.595 1.00 62.66 86 LEU A N 1
ATOM 719 C CA . LEU A 1 86 ? -35.197 14.218 16.710 1.00 62.66 86 LEU A CA 1
ATOM 720 C C . LEU A 1 86 ? -36.645 14.546 17.099 1.00 62.66 86 LEU A C 1
ATOM 722 O O . LEU A 1 86 ? -36.959 14.548 18.285 1.00 62.66 86 LEU A O 1
ATOM 726 N N . LYS A 1 87 ? -37.545 14.730 16.126 1.00 63.16 87 LYS A N 1
ATOM 727 C CA . LYS A 1 87 ? -38.982 14.918 16.379 1.00 63.16 87 LYS A CA 1
ATOM 728 C C . LYS A 1 87 ? -39.642 13.706 17.029 1.00 63.16 87 LYS A C 1
ATOM 730 O O . LYS A 1 87 ? -40.524 13.909 17.841 1.00 63.16 87 LYS A O 1
ATOM 735 N N . LEU A 1 88 ? -39.212 12.481 16.718 1.00 57.34 88 LEU A N 1
ATOM 736 C CA . LEU A 1 88 ? -39.650 11.254 17.401 1.00 57.34 88 LEU A CA 1
ATOM 737 C C . LEU A 1 88 ? -39.031 11.107 18.799 1.00 57.34 88 LEU A C 1
ATOM 739 O O . LEU A 1 88 ? -39.596 10.439 19.659 1.00 57.34 88 LEU A O 1
ATOM 743 N N . ARG A 1 89 ? -37.878 11.739 19.047 1.00 54.56 89 ARG A N 1
ATOM 744 C CA . ARG A 1 89 ? -37.233 11.768 20.365 1.00 54.56 89 ARG A CA 1
ATOM 745 C C . ARG A 1 89 ? -37.879 12.784 21.314 1.00 54.56 89 ARG A C 1
ATOM 747 O O . ARG A 1 89 ? -37.859 12.542 22.512 1.00 54.56 89 ARG A O 1
ATOM 754 N N . ASN A 1 90 ? -38.472 13.868 20.808 1.00 56.22 90 ASN A N 1
ATOM 755 C CA . ASN A 1 90 ? -39.191 14.850 21.630 1.00 56.22 90 ASN A CA 1
ATOM 756 C C . ASN A 1 90 ? -40.378 14.272 22.428 1.00 56.22 90 ASN A C 1
ATOM 758 O O . ASN A 1 90 ? -40.366 14.468 23.635 1.00 56.22 90 ASN A O 1
ATOM 762 N N . PRO A 1 91 ? -41.327 13.498 21.862 1.00 52.53 91 PRO A N 1
ATOM 763 C CA . PRO A 1 91 ? -42.400 12.886 22.651 1.00 52.53 91 PRO A CA 1
ATOM 764 C C . PRO A 1 91 ? -41.875 11.808 23.613 1.00 52.53 91 PRO A C 1
ATOM 766 O O . PRO A 1 91 ? -42.458 11.581 24.665 1.00 52.53 91 PRO A O 1
ATOM 769 N N . ALA A 1 92 ? -40.736 11.171 23.306 1.00 47.69 92 ALA A N 1
ATOM 770 C CA . ALA A 1 92 ? -40.073 10.245 24.228 1.00 47.69 92 ALA A CA 1
ATOM 771 C C . ALA A 1 92 ? -39.359 10.965 25.392 1.00 47.69 92 ALA A C 1
ATOM 773 O O . ALA A 1 92 ? -39.228 10.399 26.474 1.00 47.69 92 ALA A O 1
ATOM 774 N N . LEU A 1 93 ? -38.900 12.204 25.181 1.00 45.66 93 LEU A N 1
ATOM 775 C CA . LEU A 1 93 ? -38.356 13.077 26.225 1.00 45.66 93 LEU A CA 1
ATOM 776 C C . LEU A 1 93 ? -39.464 13.769 27.026 1.00 45.66 93 LEU A C 1
ATOM 778 O O . LEU A 1 93 ? -39.284 13.928 28.222 1.00 45.66 93 LEU A O 1
ATOM 782 N N . GLU A 1 94 ? -40.603 14.115 26.420 1.00 42.12 94 GLU A N 1
ATOM 783 C CA . GLU A 1 94 ? -41.803 14.573 27.138 1.00 42.12 94 GLU A CA 1
ATOM 784 C C . GLU A 1 94 ? -42.373 13.461 28.020 1.00 42.12 94 GLU A C 1
ATOM 786 O O . GLU A 1 94 ? -42.577 13.700 29.199 1.00 42.12 94 GLU A O 1
ATOM 791 N N . ALA A 1 95 ? -42.471 12.218 27.534 1.00 45.84 95 ALA A N 1
ATOM 792 C CA . ALA A 1 95 ? -42.862 11.080 28.373 1.00 45.84 95 ALA A CA 1
ATOM 793 C C . ALA A 1 95 ? -41.856 10.796 29.512 1.00 45.84 95 ALA A C 1
ATOM 795 O O . ALA A 1 95 ? -42.242 10.385 30.605 1.00 45.84 95 ALA A O 1
ATOM 796 N N . ALA A 1 96 ? -40.557 11.035 29.289 1.00 41.53 96 ALA A N 1
ATOM 797 C CA . ALA A 1 96 ? -39.535 10.923 30.332 1.00 41.53 96 ALA A CA 1
ATOM 798 C C . ALA A 1 96 ? -39.557 12.112 31.316 1.00 41.53 96 ALA A C 1
ATOM 800 O O . ALA A 1 96 ? -39.291 11.937 32.507 1.00 41.53 96 ALA A O 1
ATOM 801 N N . CYS A 1 97 ? -39.900 13.313 30.843 1.00 40.59 97 CYS A N 1
ATOM 802 C CA . CYS A 1 97 ? -40.126 14.490 31.675 1.00 40.59 97 CYS A CA 1
ATOM 803 C C . CYS A 1 97 ? -41.415 14.359 32.489 1.00 40.59 97 CYS A C 1
ATOM 805 O O . CYS A 1 97 ? -41.377 14.714 33.655 1.00 40.59 97 CYS A O 1
ATOM 807 N N . ASP A 1 98 ? -42.491 13.771 31.965 1.00 36.81 98 ASP A N 1
ATOM 808 C CA . ASP A 1 98 ? -43.723 13.504 32.721 1.00 36.81 98 ASP A CA 1
ATOM 809 C C . ASP A 1 98 ? -43.469 12.536 33.883 1.00 36.81 98 ASP A C 1
ATOM 811 O O . ASP A 1 98 ? -43.942 12.763 34.997 1.00 36.81 98 ASP A O 1
ATOM 815 N N . ILE A 1 99 ? -42.612 11.526 33.682 1.00 44.12 99 ILE A N 1
ATOM 816 C CA . ILE A 1 99 ? -42.125 10.651 34.764 1.00 44.12 99 ILE A CA 1
ATOM 817 C C . ILE A 1 99 ? -41.273 11.436 35.784 1.00 44.12 99 ILE A C 1
ATOM 819 O O . ILE A 1 99 ? -41.310 11.149 36.979 1.00 44.12 99 ILE A O 1
ATOM 823 N N . THR A 1 100 ? -40.537 12.460 35.341 1.00 39.72 100 THR A N 1
ATOM 824 C CA . THR A 1 100 ? -39.702 13.309 36.211 1.00 39.72 100 THR A CA 1
ATOM 825 C C . THR A 1 100 ? -40.526 14.375 36.957 1.00 39.72 100 THR A C 1
ATOM 827 O O . THR A 1 100 ? -40.226 14.693 38.104 1.00 39.72 100 THR A O 1
ATOM 830 N N . VAL A 1 101 ? -41.606 14.894 36.365 1.00 41.34 101 VAL A N 1
ATOM 831 C CA . VAL A 1 101 ? -42.528 15.871 36.973 1.00 41.34 101 VAL A CA 1
ATOM 832 C C . VAL A 1 101 ? -43.454 15.192 37.988 1.00 41.34 101 VAL A C 1
ATOM 834 O O . VAL A 1 101 ? -43.699 15.765 39.051 1.00 41.34 101 VAL A O 1
ATOM 837 N N . LEU A 1 102 ? -43.862 13.938 37.745 1.00 37.09 102 LEU A N 1
ATOM 838 C CA . LEU A 1 102 ? -44.485 13.075 38.763 1.00 37.09 102 LEU A CA 1
ATOM 839 C C . LEU A 1 102 ? -43.572 12.866 39.987 1.00 37.09 102 LEU A C 1
ATOM 841 O O . LEU A 1 102 ? -44.058 12.792 41.115 1.00 37.09 102 LEU A O 1
ATOM 845 N N . TRP A 1 103 ? -42.250 12.849 39.791 1.00 37.47 103 TRP A N 1
ATOM 846 C CA . TRP A 1 103 ? -41.267 12.778 40.878 1.00 37.47 103 TRP A CA 1
ATOM 847 C C . TRP A 1 103 ? -41.163 14.095 41.673 1.00 37.47 103 TRP A C 1
ATOM 849 O O . TRP A 1 103 ? -41.007 14.071 42.894 1.00 37.47 103 TRP A O 1
ATOM 859 N N . SER A 1 104 ? -41.331 15.251 41.021 1.00 36.72 104 SER A N 1
ATOM 860 C CA . SER A 1 104 ? -41.324 16.574 41.672 1.00 36.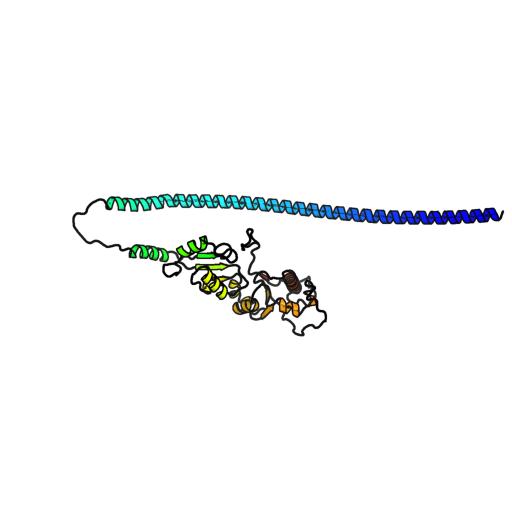72 104 SER A CA 1
ATOM 861 C C . SER A 1 104 ? -42.587 16.851 42.501 1.00 36.72 104 SER A C 1
ATOM 863 O O . SER A 1 104 ? -42.489 17.415 43.593 1.00 36.72 104 SER A O 1
ATOM 865 N N . TYR A 1 105 ? -43.762 16.408 42.034 1.00 34.84 105 TYR A N 1
ATOM 866 C CA . TYR A 1 105 ? -45.024 16.518 42.787 1.00 34.84 105 TYR A CA 1
ATOM 867 C C . TYR A 1 105 ? -45.077 15.560 43.986 1.00 34.84 105 TYR A C 1
ATOM 869 O O . TYR A 1 105 ? -45.621 15.909 45.029 1.00 34.84 105 TYR A O 1
ATOM 877 N N . SER A 1 106 ? -44.440 14.386 43.887 1.00 38.31 106 SER A N 1
ATOM 878 C CA . SER A 1 106 ? -44.326 13.451 45.017 1.00 38.31 106 SER A CA 1
ATOM 879 C C . SER A 1 106 ? -43.249 13.846 46.040 1.00 38.31 106 SER A C 1
ATOM 881 O O . SER A 1 106 ? -43.187 13.247 47.111 1.00 38.31 106 SER A O 1
ATOM 883 N N . SER A 1 107 ? -42.407 14.842 45.732 1.00 38.09 107 SER A N 1
ATOM 884 C CA . SER A 1 107 ? -41.333 15.335 46.614 1.00 38.09 107 SER A CA 1
ATOM 885 C C . SER A 1 107 ? -41.726 16.573 47.435 1.00 38.09 107 SER A C 1
ATOM 887 O O . SER A 1 107 ? -40.892 17.119 48.153 1.00 38.09 107 SER A O 1
ATOM 889 N N . SER A 1 108 ? -42.976 17.038 47.332 1.00 37.03 108 SER A N 1
ATOM 890 C CA . SER A 1 108 ? -43.488 18.217 48.056 1.00 37.03 108 SER A CA 1
ATOM 891 C C . SER A 1 108 ? -44.689 17.927 48.966 1.00 37.03 108 SER A C 1
ATOM 893 O O . SER A 1 108 ? -45.261 18.850 49.539 1.00 37.03 108 SER A O 1
ATOM 895 N N . SER A 1 109 ? -45.025 16.655 49.191 1.00 36.53 109 SER A N 1
ATOM 896 C CA . SER A 1 109 ? -45.968 16.245 50.235 1.00 36.53 109 SER A CA 1
ATOM 897 C C . SER A 1 109 ? -45.240 15.465 51.328 1.00 36.53 109 SER A C 1
ATOM 899 O O . SER A 1 109 ? -44.794 14.336 51.126 1.00 36.53 109 SER A O 1
ATOM 901 N N . SER A 1 110 ? -45.117 16.105 52.484 1.00 36.75 110 SER A N 1
ATOM 902 C CA . SER A 1 110 ? -44.728 15.543 53.773 1.00 36.75 110 SER A CA 1
ATOM 903 C C . SER A 1 110 ? -45.436 14.213 54.059 1.00 36.75 110 SER A C 1
ATOM 905 O O . SER A 1 110 ? -46.659 14.116 53.965 1.00 36.75 110 SER A O 1
ATOM 907 N N . GLN A 1 111 ? -44.665 13.195 54.449 1.00 34.28 111 GLN A N 1
ATOM 908 C CA . GLN A 1 111 ? -45.208 11.976 55.052 1.00 34.28 111 GLN A CA 1
ATOM 909 C C . GLN A 1 111 ? -45.869 12.288 56.404 1.00 34.28 111 GLN A C 1
ATOM 911 O O . GLN A 1 111 ? -45.308 13.063 57.182 1.00 34.28 111 GLN A O 1
ATOM 916 N N . PRO A 1 112 ? -46.942 11.572 56.768 1.00 33.69 112 PRO A N 1
ATOM 917 C CA . PRO A 1 112 ? -47.057 10.943 58.065 1.00 33.69 112 PRO A CA 1
ATOM 918 C C . PRO A 1 112 ? -46.606 9.475 57.993 1.00 33.69 112 PRO A C 1
ATOM 920 O O . PRO A 1 112 ? -46.570 8.841 56.940 1.00 33.69 112 PRO A O 1
ATOM 923 N N . GLU A 1 113 ? -46.206 8.996 59.159 1.00 40.19 113 GLU A N 1
ATOM 924 C CA . GLU A 1 113 ? -45.545 7.738 59.488 1.00 40.19 113 GLU A CA 1
ATOM 925 C C . GLU A 1 113 ? -46.145 6.469 58.858 1.00 40.19 113 GLU A C 1
ATOM 927 O O . GLU A 1 113 ? -47.357 6.269 58.836 1.00 40.19 113 GLU A O 1
ATOM 932 N N . GLY A 1 114 ? -45.259 5.547 58.459 1.00 41.09 114 GLY A N 1
ATOM 933 C CA . GLY A 1 114 ? -45.604 4.138 58.263 1.00 41.09 114 GLY A CA 1
ATOM 934 C C . GLY A 1 114 ? -44.963 3.470 57.044 1.00 41.09 114 GLY A C 1
ATOM 935 O O . GLY A 1 114 ? -45.374 3.704 55.918 1.00 41.09 114 GLY A O 1
ATOM 936 N N . GLN A 1 115 ? -44.051 2.531 57.324 1.00 35.44 115 GLN A N 1
ATOM 937 C CA . GLN A 1 115 ? -43.650 1.377 56.495 1.00 35.44 115 GLN A CA 1
ATOM 938 C C . GLN A 1 115 ? -42.548 1.542 55.415 1.00 35.44 115 GLN A C 1
ATOM 940 O O . GLN A 1 115 ? -42.717 2.117 54.347 1.00 35.44 115 GLN A O 1
ATOM 945 N N . THR A 1 116 ? -41.408 0.908 55.735 1.00 34.94 116 THR A N 1
ATOM 946 C CA . THR A 1 116 ? -40.394 0.259 54.871 1.00 34.94 116 THR A CA 1
ATOM 947 C C . THR A 1 116 ? -39.927 1.000 53.611 1.00 34.94 116 THR A C 1
ATOM 949 O O . THR A 1 116 ? -40.393 0.748 52.502 1.00 34.94 116 THR A O 1
ATOM 952 N N . GLY A 1 117 ? -38.899 1.841 53.768 1.00 29.92 117 GLY A N 1
ATOM 953 C CA . GLY A 1 117 ? -38.167 2.457 52.661 1.00 29.92 117 GLY A CA 1
ATOM 954 C C . GLY A 1 117 ? -37.187 1.492 51.983 1.00 29.92 117 GLY A C 1
ATOM 955 O O . GLY A 1 117 ? -36.230 1.024 52.599 1.00 29.92 117 GLY A O 1
ATOM 956 N N . ILE A 1 118 ? -37.387 1.236 50.688 1.00 38.84 118 ILE A N 1
ATOM 957 C CA . ILE A 1 118 ? -36.380 0.612 49.821 1.00 38.84 118 ILE A CA 1
ATOM 958 C C . ILE A 1 118 ? -35.417 1.712 49.361 1.00 38.84 118 ILE A C 1
ATOM 960 O O . ILE A 1 118 ? -35.750 2.578 48.553 1.00 38.84 118 ILE A O 1
ATOM 964 N N . MET A 1 119 ? -34.210 1.681 49.917 1.00 33.25 119 MET A N 1
ATOM 965 C CA . MET A 1 119 ? -33.114 2.601 49.630 1.00 33.25 119 MET A CA 1
ATOM 966 C C . MET A 1 119 ? -32.492 2.288 48.257 1.00 33.25 119 MET A C 1
ATOM 968 O O . MET A 1 119 ? -31.646 1.402 48.129 1.00 33.25 119 MET A O 1
ATOM 972 N N . TRP A 1 120 ? -32.872 3.029 47.215 1.00 41.53 120 TRP A N 1
ATOM 973 C CA . TRP A 1 120 ? -32.233 2.932 45.898 1.00 41.53 120 TRP A CA 1
ATOM 974 C C . TRP A 1 120 ? -30.920 3.728 45.895 1.00 41.53 120 TRP A C 1
ATOM 976 O O . TRP A 1 120 ? -30.868 4.925 45.624 1.00 41.53 120 TRP A O 1
ATOM 986 N N . SER A 1 121 ? -29.834 3.052 46.258 1.00 41.16 121 SER A N 1
ATOM 987 C CA . SER A 1 121 ? -28.477 3.600 46.253 1.00 41.16 121 SER A CA 1
ATOM 988 C C . SER A 1 121 ? -27.968 3.858 44.822 1.00 41.16 121 SER A C 1
ATOM 990 O O . SER A 1 121 ? -28.394 3.219 43.860 1.00 41.16 121 SER A O 1
ATOM 992 N N . ARG A 1 122 ? -26.984 4.763 44.672 1.00 42.12 122 ARG A N 1
ATOM 993 C CA . ARG A 1 122 ? -26.240 5.061 43.419 1.00 42.12 122 ARG A CA 1
ATOM 994 C C . ARG A 1 122 ? -25.756 3.821 42.638 1.00 42.12 122 ARG A C 1
ATOM 996 O O . ARG A 1 122 ? -25.445 3.939 41.453 1.00 42.12 122 ARG A O 1
ATOM 1003 N N . GLY A 1 123 ? -25.700 2.651 43.277 1.00 42.44 123 GLY A N 1
ATOM 1004 C CA . GLY A 1 123 ? -25.415 1.371 42.633 1.00 42.44 123 GLY A CA 1
ATOM 1005 C C . GLY A 1 123 ? -26.456 0.966 41.587 1.00 42.44 123 GLY A C 1
ATOM 1006 O O . GLY A 1 123 ? -26.088 0.344 40.590 1.00 42.44 123 GLY A O 1
ATOM 1007 N N . LEU A 1 124 ? -27.719 1.383 41.733 1.00 42.25 124 LEU A N 1
ATOM 1008 C CA . LEU A 1 124 ? -28.767 0.943 40.819 1.00 42.25 124 LEU A CA 1
ATOM 1009 C C . LEU A 1 124 ? -28.730 1.650 39.459 1.00 42.25 124 LEU A C 1
ATOM 1011 O O . LEU A 1 124 ? -28.966 1.029 38.431 1.00 42.25 124 LEU A O 1
ATOM 1015 N N . LEU A 1 125 ? -28.326 2.922 39.424 1.00 40.22 125 LEU A N 1
ATOM 1016 C CA . LEU A 1 125 ? -28.069 3.652 38.175 1.00 40.22 125 LEU A CA 1
ATOM 1017 C C . LEU A 1 125 ? -26.880 3.058 37.399 1.00 40.22 125 LEU A C 1
ATOM 1019 O O . LEU A 1 125 ? -26.937 2.942 36.176 1.00 40.22 125 LEU A O 1
ATOM 1023 N N . GLN A 1 126 ? -25.830 2.601 38.095 1.00 45.56 126 GLN A N 1
ATOM 1024 C CA . GLN A 1 126 ? -24.759 1.813 37.470 1.00 45.56 126 GLN A CA 1
ATOM 1025 C C . GLN A 1 126 ? -25.254 0.442 36.994 1.00 45.56 126 GLN A C 1
ATOM 1027 O O . GLN A 1 126 ? -24.833 -0.011 35.932 1.00 45.56 126 GLN A O 1
ATOM 1032 N N . GLN A 1 127 ? -26.157 -0.212 37.731 1.00 39.44 127 GLN A N 1
ATOM 1033 C CA . GLN A 1 127 ? -26.757 -1.483 37.320 1.00 39.44 127 GLN A CA 1
ATOM 1034 C C . GLN A 1 127 ? -27.698 -1.347 36.124 1.00 39.44 127 GLN A C 1
ATOM 1036 O O . GLN A 1 127 ? -27.685 -2.242 35.292 1.00 39.44 127 GLN A O 1
ATOM 1041 N N . VAL A 1 128 ? -28.444 -0.248 35.979 1.00 43.16 128 VAL A N 1
ATOM 1042 C CA . VAL A 1 128 ? -29.345 -0.003 34.838 1.00 43.16 128 VAL A CA 1
ATOM 1043 C C . VAL A 1 128 ? -28.559 0.327 33.566 1.00 43.16 128 VAL A C 1
ATOM 1045 O O . VAL A 1 128 ? -28.885 -0.195 32.504 1.00 43.16 128 VAL A O 1
ATOM 1048 N N . VAL A 1 129 ? -27.462 1.091 33.658 1.00 47.94 129 VAL A N 1
ATOM 1049 C CA . VAL A 1 129 ? -26.532 1.281 32.524 1.00 47.94 129 VAL A CA 1
ATOM 1050 C C . VAL A 1 129 ? -25.835 -0.038 32.160 1.00 47.94 129 VAL A C 1
ATOM 1052 O O . VAL A 1 129 ? -25.725 -0.359 30.978 1.00 47.94 129 VAL A O 1
ATOM 1055 N N . ARG A 1 130 ? -25.447 -0.848 33.159 1.00 43.88 130 ARG A N 1
ATOM 1056 C CA . ARG A 1 130 ? -24.911 -2.208 32.950 1.00 43.88 130 ARG A CA 1
ATOM 1057 C C . ARG A 1 130 ? -25.954 -3.194 32.391 1.00 43.88 130 ARG A C 1
ATOM 1059 O O . ARG A 1 130 ? -25.608 -4.083 31.619 1.00 43.88 130 ARG A O 1
ATOM 1066 N N . HIS A 1 131 ? -27.231 -3.043 32.741 1.00 38.69 131 HIS A N 1
ATOM 1067 C CA . HIS A 1 131 ? -28.331 -3.860 32.215 1.00 38.69 131 HIS A CA 1
ATOM 1068 C C . HIS A 1 131 ? -28.703 -3.450 30.788 1.00 38.69 131 HIS A C 1
ATOM 1070 O O . HIS A 1 131 ? -28.930 -4.314 29.947 1.00 38.69 131 HIS A O 1
ATOM 1076 N N . ALA A 1 132 ? -28.679 -2.154 30.467 1.00 42.69 132 ALA A N 1
ATOM 1077 C CA . ALA A 1 132 ? -28.866 -1.671 29.102 1.00 42.69 132 ALA A CA 1
ATOM 1078 C C . ALA A 1 132 ? -27.709 -2.097 28.175 1.00 42.69 132 ALA A C 1
ATOM 1080 O O . ALA A 1 132 ? -27.949 -2.407 27.007 1.00 42.69 132 ALA A O 1
ATOM 1081 N N . SER A 1 133 ? -26.473 -2.199 28.689 1.00 46.66 133 SER A N 1
ATOM 1082 C CA . SER A 1 133 ? -25.333 -2.744 27.933 1.00 46.66 133 SER A CA 1
ATOM 1083 C C . SER A 1 133 ? -25.417 -4.251 27.670 1.00 46.66 133 SER A C 1
ATOM 1085 O O . SER A 1 133 ? -24.817 -4.721 26.708 1.00 46.66 133 SER A O 1
ATOM 1087 N N . ASN A 1 134 ? -26.196 -5.006 28.454 1.00 44.50 134 ASN A N 1
ATOM 1088 C CA . ASN A 1 134 ? -26.426 -6.434 28.196 1.00 44.50 134 ASN A CA 1
ATOM 1089 C C . ASN A 1 134 ? -27.408 -6.691 27.041 1.00 44.50 134 ASN A C 1
ATOM 1091 O O . ASN A 1 134 ? -27.464 -7.809 26.539 1.00 44.50 134 ASN A O 1
ATOM 1095 N N . ILE A 1 135 ? -28.163 -5.680 26.593 1.00 49.88 135 ILE A N 1
ATOM 1096 C CA . ILE A 1 135 ? -29.203 -5.846 25.562 1.00 49.88 135 ILE A CA 1
ATOM 1097 C C . ILE A 1 135 ? -28.715 -5.412 24.167 1.00 49.88 135 ILE A C 1
ATOM 1099 O O . ILE A 1 135 ? -29.293 -5.821 23.162 1.00 49.88 135 ILE A O 1
ATOM 1103 N N . ARG A 1 136 ? -27.622 -4.638 24.053 1.00 51.16 136 ARG A N 1
ATOM 1104 C CA . ARG A 1 136 ? -26.987 -4.305 22.762 1.00 51.16 136 ARG A CA 1
ATOM 1105 C C . ARG A 1 136 ? -25.469 -4.182 22.910 1.00 51.16 136 ARG A C 1
ATOM 1107 O O . ARG A 1 136 ? -24.978 -3.169 23.401 1.00 51.16 136 ARG A O 1
ATOM 1114 N N . GLN A 1 137 ? -24.730 -5.186 22.435 1.00 68.62 137 GLN A N 1
ATOM 1115 C CA . GLN A 1 137 ? -23.276 -5.100 22.269 1.00 68.62 137 GLN A CA 1
ATOM 1116 C C . GLN A 1 137 ? -22.954 -4.052 21.195 1.00 68.62 137 GLN A C 1
ATOM 1118 O O . GLN A 1 137 ? -23.075 -4.308 20.000 1.00 68.62 137 GLN A O 1
ATOM 1123 N N . ALA A 1 138 ? -22.582 -2.849 21.622 1.00 82.25 138 ALA A N 1
ATOM 1124 C CA . ALA A 1 138 ? -22.052 -1.813 20.746 1.00 82.25 138 ALA A CA 1
ATOM 1125 C C . ALA A 1 138 ? -20.527 -1.768 20.881 1.00 82.25 138 ALA A C 1
ATOM 1127 O O . ALA A 1 138 ? -20.008 -1.845 21.993 1.00 82.25 138 ALA A O 1
ATOM 1128 N N . GLY A 1 139 ? -19.825 -1.625 19.758 1.00 88.88 139 GLY A N 1
ATOM 1129 C CA . GLY A 1 139 ? -18.381 -1.395 19.698 1.00 88.88 139 GLY A CA 1
ATOM 1130 C C . GLY A 1 139 ? -18.062 -0.142 18.887 1.00 88.88 139 GLY A C 1
ATOM 1131 O O . GLY A 1 139 ? -18.909 0.356 18.141 1.00 88.88 139 GLY A O 1
ATOM 1132 N N . VAL A 1 140 ? -16.846 0.379 19.040 1.00 92.88 140 VAL A N 1
ATOM 1133 C CA . VAL A 1 140 ? -16.382 1.590 18.355 1.00 92.88 140 VAL A CA 1
ATOM 1134 C C . VAL A 1 140 ? -15.145 1.270 17.526 1.00 92.88 140 VAL A C 1
ATOM 1136 O O . VAL A 1 140 ? -14.177 0.708 18.035 1.00 92.88 140 VAL A O 1
ATOM 1139 N N . LEU A 1 141 ? -15.175 1.649 16.250 1.00 95.06 141 LEU A N 1
ATOM 1140 C CA . LEU A 1 141 ? -14.014 1.610 15.368 1.00 95.06 141 LEU A CA 1
ATOM 1141 C C . LEU A 1 141 ? -13.525 3.041 15.152 1.00 95.06 141 LEU A C 1
ATOM 1143 O O . LEU A 1 141 ? -14.295 3.895 14.709 1.00 95.06 141 LEU A O 1
ATOM 1147 N N . PHE A 1 142 ? -12.259 3.296 15.466 1.00 95.44 142 PHE A N 1
ATOM 1148 C CA . PHE A 1 142 ? -11.613 4.576 15.214 1.00 95.44 142 PHE A CA 1
ATOM 1149 C C . PHE A 1 142 ? -10.690 4.473 14.019 1.00 95.44 142 PHE A C 1
ATOM 1151 O O . PHE A 1 142 ? -9.723 3.720 14.064 1.00 95.44 142 PHE A O 1
ATOM 1158 N N . ASP A 1 143 ? -10.949 5.287 13.004 1.00 93.94 143 ASP A N 1
ATOM 1159 C CA . ASP A 1 143 ? -9.882 5.686 12.097 1.00 93.94 143 ASP A CA 1
ATOM 1160 C C . ASP A 1 143 ? -8.805 6.464 12.880 1.00 93.94 143 ASP A C 1
ATOM 1162 O O . ASP A 1 143 ? -9.109 7.106 13.891 1.00 93.94 143 ASP A O 1
ATOM 1166 N N . VAL A 1 144 ? -7.547 6.384 12.454 1.00 92.31 144 VAL A N 1
ATOM 1167 C CA . VAL A 1 144 ? -6.417 7.022 13.143 1.00 92.31 144 VAL A CA 1
ATOM 1168 C C . VAL A 1 144 ? -6.057 8.340 12.473 1.00 92.31 144 VAL A C 1
ATOM 1170 O O . VAL A 1 144 ? -6.084 9.388 13.126 1.00 92.31 144 VAL A O 1
ATOM 1173 N N . ASP A 1 145 ? -5.724 8.302 11.188 1.00 89.31 145 ASP A N 1
ATOM 1174 C CA . ASP A 1 145 ? -5.113 9.418 10.472 1.00 89.31 145 ASP A CA 1
ATOM 1175 C C . ASP A 1 145 ? -6.187 10.423 10.030 1.00 89.31 145 ASP A C 1
ATOM 1177 O O . ASP A 1 145 ? -7.090 10.128 9.260 1.00 89.31 145 ASP A O 1
ATOM 1181 N N . GLY A 1 146 ? -6.128 11.642 10.560 1.00 87.69 146 GLY A N 1
ATOM 1182 C CA . GLY A 1 146 ? -7.151 12.673 10.371 1.00 87.69 146 GLY A CA 1
ATOM 1183 C C . GLY A 1 146 ? -8.292 12.643 11.395 1.00 87.69 146 GLY A C 1
ATOM 1184 O O . GLY A 1 146 ? -9.046 13.619 11.467 1.00 87.69 146 GLY A O 1
ATOM 1185 N N . VAL A 1 147 ? -8.391 11.595 12.224 1.00 92.56 147 VAL A N 1
ATOM 1186 C CA . VAL A 1 147 ? -9.429 11.446 13.264 1.00 92.56 147 VAL A CA 1
ATOM 1187 C C . VAL A 1 147 ? -8.849 11.518 14.673 1.00 92.56 147 VAL A C 1
ATOM 1189 O O . VAL A 1 147 ? -9.292 12.349 15.469 1.00 92.56 147 VAL A O 1
ATOM 1192 N N . LEU A 1 148 ? -7.857 10.682 14.986 1.00 92.88 148 LEU A N 1
ATOM 1193 C CA . LEU A 1 148 ? -7.158 10.700 16.275 1.00 92.88 148 LEU A CA 1
ATOM 1194 C C . LEU A 1 148 ? -5.868 11.508 16.199 1.00 92.88 148 LEU A C 1
ATOM 1196 O O . LEU A 1 148 ? -5.563 12.281 17.109 1.00 92.88 148 LEU A O 1
ATOM 1200 N N . LEU A 1 149 ? -5.135 11.334 15.103 1.00 91.75 149 LEU A N 1
ATOM 1201 C CA . LEU A 1 149 ? -3.854 11.969 14.845 1.00 91.75 149 LEU A CA 1
ATOM 1202 C C . LEU A 1 149 ? -3.954 12.872 13.617 1.00 91.75 149 LEU A C 1
ATOM 1204 O O . LEU A 1 149 ? -4.759 12.644 12.719 1.00 91.75 149 LEU A O 1
ATOM 1208 N N . ARG A 1 150 ? -3.111 13.896 13.559 1.00 88.56 150 ARG A N 1
ATOM 1209 C CA . ARG A 1 150 ? -2.807 14.643 12.338 1.00 88.56 150 ARG A CA 1
ATOM 1210 C C . ARG A 1 150 ? -1.294 14.643 12.186 1.00 88.56 150 ARG A C 1
ATOM 1212 O O . ARG A 1 150 ? -0.612 15.188 13.054 1.00 88.56 150 ARG A O 1
ATOM 1219 N N . GLY A 1 151 ? -0.816 13.942 11.155 1.00 83.94 151 GLY A N 1
ATOM 1220 C CA . GLY A 1 151 ? 0.587 13.547 11.033 1.00 83.94 151 GLY A CA 1
ATOM 1221 C C . GLY A 1 151 ? 1.083 12.872 12.311 1.00 83.94 151 GLY A C 1
ATOM 1222 O O . GLY A 1 151 ? 0.599 11.800 12.669 1.00 83.94 151 GLY A O 1
ATOM 1223 N N . GLY A 1 152 ? 2.019 13.503 13.019 1.00 85.62 152 GLY A N 1
ATOM 1224 C CA . GLY A 1 152 ? 2.574 12.972 14.273 1.00 85.62 152 GLY A CA 1
ATOM 1225 C C . GLY A 1 152 ? 1.848 13.396 15.557 1.00 85.62 152 GLY A C 1
ATOM 1226 O O . GLY A 1 152 ? 2.177 12.895 16.631 1.00 85.62 152 GLY A O 1
ATOM 1227 N N . SER A 1 153 ? 0.889 14.322 15.476 1.00 91.19 153 SER A N 1
ATOM 1228 C CA . SER A 1 153 ? 0.322 15.000 16.650 1.00 91.19 153 SER A CA 1
ATOM 1229 C C . SER A 1 153 ? -1.100 14.549 16.969 1.00 91.19 153 SER A C 1
ATOM 1231 O O . SER A 1 153 ? -1.931 14.376 16.079 1.00 91.19 153 SER A O 1
ATOM 1233 N N . VAL A 1 154 ? -1.421 14.422 18.257 1.00 94.25 154 VAL A N 1
ATOM 1234 C CA . VAL A 1 154 ? -2.773 14.072 18.716 1.00 94.25 154 VAL A CA 1
ATOM 1235 C C . VAL A 1 154 ? -3.731 15.238 18.514 1.00 94.25 154 VAL A C 1
ATOM 1237 O O . VAL A 1 154 ? -3.448 16.373 18.899 1.00 94.25 154 VAL A O 1
ATOM 1240 N N . ILE A 1 155 ? -4.914 14.956 17.972 1.00 93.06 155 ILE A N 1
ATOM 1241 C CA . ILE A 1 155 ? -5.983 15.943 17.848 1.00 93.06 155 ILE A CA 1
ATOM 1242 C C . ILE A 1 155 ? -6.612 16.156 19.238 1.00 93.06 155 ILE A C 1
ATOM 1244 O O . ILE A 1 155 ? -7.201 15.224 19.792 1.00 93.06 155 ILE A O 1
ATOM 1248 N N . PRO A 1 156 ? -6.595 17.375 19.819 1.00 92.44 156 PRO A N 1
ATOM 1249 C CA . PRO A 1 156 ? -7.064 17.584 21.195 1.00 92.44 156 PRO A CA 1
ATOM 1250 C C . PRO A 1 156 ? -8.530 17.191 21.424 1.00 92.44 156 PRO A C 1
ATOM 1252 O O . PRO A 1 156 ? -8.915 16.769 22.515 1.00 92.44 156 PRO A O 1
ATOM 1255 N N . ALA A 1 157 ? -9.371 17.330 20.396 1.00 93.06 157 ALA A N 1
ATOM 1256 C CA . ALA A 1 157 ? -10.767 16.903 20.448 1.00 93.06 157 ALA A CA 1
ATOM 1257 C C . ALA A 1 157 ? -10.919 15.375 20.523 1.00 93.06 157 ALA A C 1
ATOM 1259 O O . ALA A 1 157 ? -11.827 14.901 21.205 1.00 93.06 157 ALA A O 1
ATOM 1260 N N . ALA A 1 158 ? -10.019 14.624 19.884 1.00 93.00 158 ALA A N 1
ATOM 1261 C CA . ALA A 1 158 ? -10.018 13.168 19.907 1.00 93.00 158 ALA A CA 1
ATOM 1262 C C . ALA A 1 158 ? -9.701 12.633 21.306 1.00 93.00 158 ALA A C 1
ATOM 1264 O O . ALA A 1 158 ? -10.435 11.792 21.817 1.00 93.00 158 ALA A O 1
ATOM 1265 N N . LEU A 1 159 ? -8.697 13.204 21.983 1.00 90.56 159 LEU A N 1
ATOM 1266 C CA . LEU A 1 159 ? -8.362 12.831 23.360 1.00 90.56 159 LEU A CA 1
ATOM 1267 C C . LEU A 1 159 ? -9.540 13.073 24.319 1.00 90.56 159 LEU A C 1
ATOM 1269 O O . LEU A 1 159 ? -9.867 12.224 25.146 1.00 90.56 159 LEU A O 1
ATOM 1273 N N . ARG A 1 160 ? -10.244 14.207 24.175 1.00 91.56 160 ARG A N 1
ATOM 1274 C CA . ARG A 1 160 ? -11.460 14.485 24.963 1.00 91.56 160 ARG A CA 1
ATOM 1275 C C . ARG A 1 160 ? -12.591 13.495 24.680 1.00 91.56 160 ARG A C 1
ATOM 1277 O O . ARG A 1 160 ? -13.362 13.203 25.588 1.00 91.56 160 ARG A O 1
ATOM 1284 N N . ALA A 1 161 ? -12.720 13.018 23.443 1.00 92.06 161 ALA A N 1
ATOM 1285 C CA . ALA A 1 161 ? -13.714 12.014 23.079 1.00 92.06 161 ALA A CA 1
ATOM 1286 C C . ALA A 1 161 ? -13.353 10.634 23.650 1.00 92.06 161 ALA A C 1
ATOM 1288 O O . ALA A 1 161 ? -14.202 10.009 24.281 1.00 92.06 161 ALA A O 1
ATOM 1289 N N . LEU A 1 162 ? -12.094 10.204 23.518 1.00 91.38 162 LEU A N 1
ATOM 1290 C CA . LEU A 1 162 ? -11.593 8.942 24.072 1.00 91.38 162 LEU A CA 1
ATOM 1291 C C . LEU A 1 162 ? -11.730 8.886 25.596 1.00 91.38 162 LEU A C 1
ATOM 1293 O O . LEU A 1 162 ? -12.185 7.878 26.126 1.00 91.38 162 LEU A O 1
ATOM 1297 N N . ARG A 1 163 ? -11.462 9.994 26.299 1.00 90.25 163 ARG A N 1
ATOM 1298 C CA . ARG A 1 163 ? -11.665 10.097 27.756 1.00 90.25 163 ARG A CA 1
ATOM 1299 C C . ARG A 1 163 ? -13.105 9.832 28.204 1.00 90.25 163 ARG A C 1
ATOM 1301 O O . ARG A 1 163 ? -13.319 9.433 29.339 1.00 90.25 163 ARG A O 1
ATOM 1308 N N . LYS A 1 164 ? -14.099 10.042 27.335 1.00 90.94 164 LYS A N 1
ATOM 1309 C CA . LYS A 1 164 ? -15.509 9.719 27.629 1.00 90.94 164 LYS A CA 1
ATOM 1310 C C . LYS A 1 164 ? -15.841 8.239 27.427 1.00 90.94 164 LYS A C 1
ATOM 1312 O O . LYS A 1 164 ? -16.922 7.811 27.815 1.00 90.94 164 LYS A O 1
ATOM 1317 N N . LEU A 1 165 ? -14.949 7.489 26.785 1.00 90.12 165 LEU A N 1
ATOM 1318 C CA . LEU A 1 165 ? -15.109 6.070 26.477 1.00 90.12 165 LEU A CA 1
ATOM 1319 C C . LEU A 1 165 ? -14.307 5.168 27.413 1.00 90.12 165 LEU A C 1
ATOM 1321 O O . LEU A 1 165 ? -14.360 3.954 27.243 1.00 90.12 165 LEU A O 1
ATOM 1325 N N . VAL A 1 166 ? -13.584 5.735 28.378 1.00 90.38 166 VAL A N 1
ATOM 1326 C CA . VAL A 1 166 ? -12.814 4.993 29.379 1.00 90.38 166 VAL A CA 1
ATOM 1327 C C . VAL A 1 166 ? -13.364 5.241 30.781 1.00 90.38 166 VAL A C 1
ATOM 1329 O O . VAL A 1 166 ? -13.973 6.277 31.053 1.00 90.38 166 VAL A O 1
ATOM 1332 N N . ASP A 1 167 ? -13.189 4.265 31.666 1.00 89.62 167 ASP A N 1
ATOM 1333 C CA . ASP A 1 167 ? -13.502 4.391 33.086 1.00 89.62 167 ASP A CA 1
ATOM 1334 C C . ASP A 1 167 ? -12.372 5.090 33.871 1.00 89.62 167 ASP A C 1
ATOM 1336 O O . ASP A 1 167 ? -11.397 5.589 33.310 1.00 89.62 167 ASP A O 1
ATOM 1340 N N . ARG A 1 168 ? -12.501 5.134 35.204 1.00 89.00 168 ARG A N 1
ATOM 1341 C CA . ARG A 1 168 ? -11.502 5.748 36.100 1.00 89.00 168 ARG A CA 1
ATOM 1342 C C . ARG A 1 168 ? -10.147 5.030 36.102 1.00 89.00 168 ARG A C 1
ATOM 1344 O O . ARG A 1 168 ? -9.176 5.612 36.567 1.00 89.00 168 ARG A O 1
ATOM 1351 N N . ASN A 1 169 ? -10.093 3.798 35.601 1.00 88.69 169 ASN A N 1
ATOM 1352 C CA . ASN A 1 169 ? -8.896 2.968 35.525 1.00 88.69 169 ASN A CA 1
ATOM 1353 C C . ASN A 1 169 ? -8.333 2.927 34.091 1.00 88.69 169 ASN A C 1
ATOM 1355 O O . ASN A 1 169 ? -7.560 2.028 33.766 1.00 88.69 169 ASN A O 1
ATOM 1359 N N . ASN A 1 170 ? -8.739 3.864 33.223 1.00 87.94 170 ASN A N 1
ATOM 1360 C CA . ASN A 1 170 ? -8.369 3.927 31.806 1.00 87.94 170 ASN A CA 1
ATOM 1361 C C . ASN A 1 170 ? -8.761 2.681 30.992 1.00 87.94 170 ASN A C 1
ATOM 1363 O O . ASN A 1 170 ? -8.176 2.411 29.942 1.00 87.94 170 ASN A O 1
ATOM 1367 N N . LYS A 1 171 ? -9.774 1.927 31.432 1.00 88.62 171 LYS A N 1
ATOM 1368 C CA . LYS A 1 171 ? -10.301 0.782 30.686 1.00 88.62 171 LYS A CA 1
ATOM 1369 C C . LYS A 1 171 ? -11.484 1.212 29.827 1.00 88.62 171 LYS A C 1
ATOM 1371 O O . LYS A 1 171 ? -12.382 1.904 30.301 1.00 88.62 171 LYS A O 1
ATOM 1376 N N . PHE A 1 172 ? -11.512 0.781 28.567 1.00 88.56 172 PHE A N 1
ATOM 1377 C CA . PHE A 1 172 ? -12.616 1.106 27.665 1.00 88.56 172 PHE A CA 1
ATOM 1378 C C . PHE A 1 172 ? -13.954 0.528 28.153 1.00 88.56 172 PHE A C 1
ATOM 1380 O O . PHE A 1 172 ? -14.054 -0.644 28.514 1.00 88.56 172 PHE A O 1
ATOM 1387 N N . LEU A 1 173 ? -14.992 1.366 28.121 1.00 89.00 173 LEU A N 1
ATOM 1388 C CA . LEU A 1 173 ? -16.374 1.031 28.479 1.00 89.00 173 LEU A CA 1
ATOM 1389 C C . LEU A 1 173 ? -17.060 0.152 27.419 1.00 89.00 173 LEU A C 1
ATOM 1391 O O . LEU A 1 173 ? -18.037 -0.527 27.721 1.00 89.00 173 LEU A O 1
ATOM 1395 N N . PHE A 1 174 ? -16.546 0.172 26.187 1.00 88.31 174 PHE A N 1
ATOM 1396 C CA . PHE A 1 174 ? -17.024 -0.597 25.037 1.00 88.31 174 PHE A CA 1
ATOM 1397 C C . PHE A 1 174 ? -15.837 -1.277 24.341 1.00 88.31 174 PHE A C 1
ATOM 1399 O O . PHE A 1 174 ? -14.710 -0.802 24.483 1.00 88.31 174 PHE A O 1
ATOM 1406 N N . PRO A 1 175 ? -16.045 -2.342 23.547 1.00 90.56 175 PRO A N 1
ATOM 1407 C CA . PRO A 1 175 ? -15.023 -2.838 22.632 1.00 90.56 175 PRO A CA 1
ATOM 1408 C C . PRO A 1 175 ? -14.575 -1.725 21.677 1.00 90.56 175 PRO A C 1
ATOM 1410 O O . PRO A 1 175 ? -15.399 -1.145 20.967 1.00 90.56 175 PRO A O 1
ATOM 1413 N N . VAL A 1 176 ? -13.275 -1.427 21.6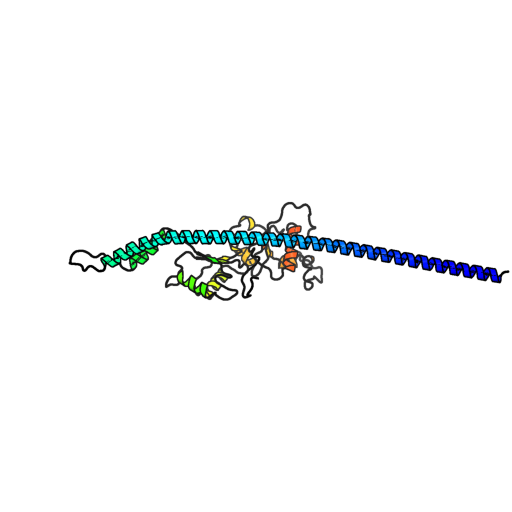71 1.00 92.88 176 VAL A N 1
ATOM 1414 C CA . VAL A 1 176 ? -12.669 -0.405 20.809 1.00 92.88 176 VAL A CA 1
ATOM 1415 C C . VAL A 1 176 ? -11.596 -1.038 19.938 1.00 92.88 176 VAL A C 1
ATOM 1417 O O . VAL A 1 176 ? -10.728 -1.750 20.447 1.00 92.88 176 VAL A O 1
ATOM 1420 N N . VAL A 1 177 ? -11.653 -0.737 18.641 1.00 96.00 177 VAL A N 1
ATOM 1421 C CA . VAL A 1 177 ? -10.656 -1.130 17.641 1.00 96.00 177 VAL A CA 1
ATOM 1422 C C . VAL A 1 177 ? -10.179 0.114 16.893 1.00 96.00 177 VAL A C 1
ATOM 1424 O O . VAL A 1 177 ? -10.977 0.958 16.494 1.00 96.00 177 VAL A O 1
ATOM 1427 N N . PHE A 1 178 ? -8.873 0.221 16.691 1.00 96.12 178 PHE A N 1
ATOM 1428 C CA . PHE A 1 178 ? -8.208 1.266 15.926 1.00 96.12 178 PHE A CA 1
ATOM 1429 C C . PHE A 1 178 ? -7.879 0.721 14.541 1.00 96.12 178 PHE A C 1
ATOM 1431 O O . PHE A 1 178 ? -7.140 -0.252 14.414 1.00 96.12 178 PHE A O 1
ATOM 1438 N N . VAL A 1 179 ? -8.434 1.336 13.507 1.00 96.12 179 VAL A N 1
ATOM 1439 C CA . VAL A 1 179 ? -8.259 0.951 12.109 1.00 96.12 179 VAL A CA 1
ATOM 1440 C C . VAL A 1 179 ? -7.467 2.048 11.414 1.00 96.12 179 VAL A C 1
ATOM 1442 O O . VAL A 1 179 ? -7.774 3.222 11.563 1.00 96.12 179 VAL A O 1
ATOM 1445 N N . THR A 1 180 ? -6.420 1.693 10.682 1.00 93.56 180 THR A N 1
ATOM 1446 C CA . THR A 1 180 ? -5.594 2.657 9.943 1.00 93.56 180 THR A CA 1
ATOM 1447 C C . THR A 1 180 ? -5.076 2.017 8.672 1.00 93.56 180 THR A C 1
ATOM 1449 O O . THR A 1 180 ? -4.746 0.829 8.647 1.00 93.56 180 THR A O 1
ATOM 1452 N N . ASN A 1 181 ? -4.939 2.830 7.629 1.00 92.06 181 ASN A N 1
ATOM 1453 C CA . ASN A 1 181 ? -4.328 2.401 6.380 1.00 92.06 181 ASN A CA 1
ATOM 1454 C C . ASN A 1 181 ? -2.788 2.387 6.428 1.00 92.06 181 ASN A C 1
ATOM 1456 O O . ASN A 1 181 ? -2.139 2.070 5.430 1.00 92.06 181 ASN A O 1
ATOM 1460 N N . ALA A 1 182 ? -2.184 2.647 7.595 1.00 89.69 182 ALA A N 1
ATOM 1461 C CA . ALA A 1 182 ? -0.745 2.539 7.800 1.00 89.69 182 ALA A CA 1
ATOM 1462 C C . ALA A 1 182 ? -0.225 1.136 7.436 1.00 89.69 182 ALA A C 1
ATOM 1464 O O . ALA A 1 182 ? -0.547 0.142 8.087 1.00 89.69 182 ALA A O 1
ATOM 1465 N N . GLY A 1 183 ? 0.613 1.076 6.399 1.00 88.00 183 GLY A N 1
ATOM 1466 C CA . GLY A 1 183 ? 1.152 -0.172 5.857 1.00 88.00 183 GLY A CA 1
ATOM 1467 C C . GLY A 1 183 ? 2.597 -0.488 6.237 1.00 88.00 183 GLY A C 1
ATOM 1468 O O . GLY A 1 183 ? 3.037 -1.614 6.033 1.00 88.00 183 GLY A O 1
ATOM 1469 N N . SER A 1 184 ? 3.331 0.477 6.797 1.00 90.56 184 SER A N 1
ATOM 1470 C CA . SER A 1 184 ? 4.797 0.431 6.916 1.00 90.56 184 SER A CA 1
ATOM 1471 C C . SER A 1 184 ? 5.340 -0.022 8.275 1.00 90.56 184 SER A C 1
ATOM 1473 O O . SER A 1 184 ? 6.543 0.048 8.523 1.00 90.56 184 SER A O 1
ATOM 1475 N N . CYS A 1 185 ? 4.478 -0.472 9.186 1.00 93.31 185 CYS A N 1
ATOM 1476 C CA . CYS A 1 185 ? 4.873 -0.833 10.545 1.00 93.31 185 CYS A CA 1
ATOM 1477 C C . CYS A 1 185 ? 4.211 -2.126 11.019 1.00 93.31 185 CYS A C 1
ATOM 1479 O O . CYS A 1 185 ? 3.251 -2.615 10.429 1.00 93.31 185 CYS A O 1
ATOM 1481 N N . LEU A 1 186 ? 4.737 -2.677 12.111 1.00 93.75 186 LEU A N 1
ATOM 1482 C CA . LEU A 1 186 ? 4.167 -3.846 12.768 1.00 93.75 186 LEU A CA 1
ATOM 1483 C C . LEU A 1 186 ? 3.031 -3.427 13.702 1.00 93.75 186 LEU A C 1
ATOM 1485 O O . LEU A 1 186 ? 3.083 -2.375 14.342 1.00 93.75 186 LEU A O 1
ATOM 1489 N N . ARG A 1 187 ? 2.030 -4.301 13.837 1.00 93.94 187 ARG A N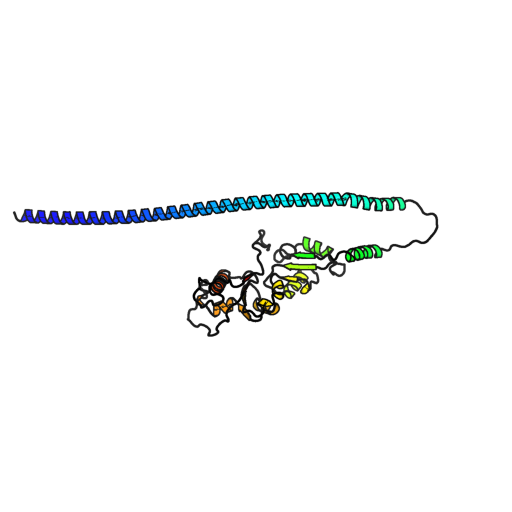 1
ATOM 1490 C CA . ARG A 1 187 ? 0.838 -4.069 14.669 1.00 93.94 187 ARG A CA 1
ATOM 1491 C C . ARG A 1 187 ? 1.182 -3.685 16.112 1.00 93.94 187 ARG A C 1
ATOM 1493 O O . ARG A 1 187 ? 0.594 -2.751 16.647 1.00 93.94 187 ARG A O 1
ATOM 1500 N N . HIS A 1 188 ? 2.169 -4.351 16.714 1.00 95.50 188 HIS A N 1
ATOM 1501 C CA . HIS A 1 188 ? 2.607 -4.056 18.082 1.00 95.50 188 HIS A CA 1
ATOM 1502 C C . HIS A 1 188 ? 3.288 -2.686 18.203 1.00 95.50 188 HIS A C 1
ATOM 1504 O O . HIS A 1 188 ? 2.988 -1.949 19.136 1.00 95.50 188 HIS A O 1
ATOM 1510 N N . HIS A 1 189 ? 4.129 -2.298 17.237 1.00 95.62 189 HIS A N 1
ATOM 1511 C CA . HIS A 1 189 ? 4.740 -0.968 17.220 1.00 95.62 189 HIS A CA 1
ATOM 1512 C C . HIS A 1 189 ? 3.676 0.128 17.101 1.00 95.62 189 HIS A C 1
ATOM 1514 O O . HIS A 1 189 ? 3.738 1.119 17.825 1.00 95.62 189 HIS A O 1
ATOM 1520 N N . LYS A 1 190 ? 2.660 -0.061 16.245 1.00 95.50 190 LYS A N 1
ATOM 1521 C CA . LYS A 1 190 ? 1.561 0.908 16.118 1.00 95.50 190 LYS A CA 1
ATOM 1522 C C . LYS A 1 190 ? 0.719 0.990 17.392 1.00 95.50 190 LYS A C 1
ATOM 1524 O O . LYS A 1 190 ? 0.368 2.090 17.807 1.00 95.50 190 LYS A O 1
ATOM 1529 N N . ALA A 1 191 ? 0.431 -0.142 18.035 1.00 96.62 191 ALA A N 1
ATOM 1530 C CA . ALA A 1 191 ? -0.285 -0.175 19.310 1.00 96.62 191 ALA A CA 1
ATOM 1531 C C . ALA A 1 191 ? 0.486 0.555 20.421 1.00 96.62 191 ALA A C 1
ATOM 1533 O O . ALA A 1 191 ? -0.088 1.383 21.126 1.00 96.62 191 ALA A O 1
ATOM 1534 N N . GLN A 1 192 ? 1.801 0.335 20.519 1.00 97.31 192 GLN A N 1
ATOM 1535 C CA . GLN A 1 192 ? 2.667 1.040 21.466 1.00 97.31 192 GLN A CA 1
ATOM 1536 C C . GLN A 1 192 ? 2.739 2.545 21.166 1.00 97.31 192 GLN A C 1
ATOM 1538 O O . GLN A 1 192 ? 2.628 3.360 22.081 1.00 97.31 192 GLN A O 1
ATOM 1543 N N . GLN A 1 193 ? 2.858 2.924 19.889 1.00 95.69 193 GLN A N 1
ATOM 1544 C CA . GLN A 1 193 ? 2.840 4.323 19.460 1.00 95.69 193 GLN A CA 1
ATOM 1545 C C . GLN A 1 193 ? 1.530 5.011 19.863 1.00 95.69 193 GLN A C 1
ATOM 1547 O O . GLN A 1 193 ? 1.556 6.085 20.460 1.00 95.69 193 GLN A O 1
ATOM 1552 N N . LEU A 1 194 ? 0.383 4.399 19.551 1.00 95.62 194 LEU A N 1
ATOM 1553 C CA . LEU A 1 194 ? -0.924 4.939 19.924 1.00 95.62 194 LEU A CA 1
ATOM 1554 C C . LEU A 1 194 ? -1.089 5.001 21.441 1.00 95.62 194 LEU A C 1
ATOM 1556 O O . LEU A 1 194 ? -1.639 5.980 21.937 1.00 95.62 194 LEU A O 1
ATOM 1560 N N . SER A 1 195 ? -0.574 4.006 22.166 1.00 96.00 195 SER A N 1
ATOM 1561 C CA . SER A 1 195 ? -0.646 3.983 23.627 1.00 96.00 195 SER A CA 1
ATOM 1562 C C . SER A 1 195 ? 0.092 5.166 24.245 1.00 96.00 195 SER A C 1
ATOM 1564 O O . SER A 1 195 ? -0.456 5.869 25.090 1.00 96.00 195 SER A O 1
ATOM 1566 N N . HIS A 1 196 ? 1.310 5.431 23.766 1.00 95.69 196 HIS A N 1
ATOM 1567 C CA . HIS A 1 196 ? 2.119 6.561 24.212 1.00 95.69 196 HIS A CA 1
ATOM 1568 C C . HIS A 1 196 ? 1.488 7.912 23.845 1.00 95.69 196 HIS A C 1
ATOM 1570 O O . HIS A 1 196 ? 1.470 8.830 24.657 1.00 95.69 196 HIS A O 1
ATOM 1576 N N . LEU A 1 197 ? 0.954 8.049 22.627 1.00 94.56 197 LEU A N 1
ATOM 1577 C CA . LEU A 1 197 ? 0.353 9.306 22.171 1.00 94.56 197 LEU A CA 1
ATOM 1578 C C . LEU A 1 197 ? -0.966 9.623 22.889 1.00 94.56 197 LEU A C 1
ATOM 1580 O O . LEU A 1 197 ? -1.226 10.776 23.223 1.00 94.56 197 LEU A O 1
ATOM 1584 N N . LEU A 1 198 ? -1.814 8.617 23.101 1.00 93.25 198 LEU A N 1
ATOM 1585 C CA . LEU A 1 198 ? -3.156 8.801 23.653 1.00 93.25 198 LEU A CA 1
ATOM 1586 C C . LEU A 1 198 ? -3.209 8.671 25.179 1.00 93.25 198 LEU A C 1
ATOM 1588 O O . LEU A 1 198 ? -4.265 8.947 25.746 1.00 93.25 198 LEU A O 1
ATOM 1592 N N . ASP A 1 199 ? -2.101 8.282 25.817 1.00 92.31 199 ASP A N 1
ATOM 1593 C CA . ASP A 1 199 ? -2.010 7.992 27.254 1.00 92.31 199 ASP A CA 1
ATOM 1594 C C . ASP A 1 199 ? -3.047 6.939 27.696 1.00 92.31 199 ASP A C 1
ATOM 1596 O O . ASP A 1 199 ? -3.769 7.082 28.683 1.00 92.31 199 ASP A O 1
ATOM 1600 N N . LEU A 1 200 ? -3.181 5.883 26.886 1.00 93.19 200 LEU A N 1
ATOM 1601 C CA . LEU A 1 200 ? -4.128 4.782 27.077 1.00 93.19 200 LEU A CA 1
ATOM 1602 C C . LEU A 1 200 ? -3.445 3.452 26.762 1.00 93.19 200 LEU A C 1
ATOM 1604 O O . LEU A 1 200 ? -2.647 3.370 25.840 1.00 93.19 200 LEU A O 1
ATOM 1608 N N . GLN A 1 201 ? -3.785 2.386 27.483 1.00 93.19 201 GLN A N 1
ATOM 1609 C CA . GLN A 1 201 ? -3.278 1.046 27.173 1.00 93.19 201 GLN A CA 1
ATOM 1610 C C . GLN A 1 201 ? -4.019 0.482 25.953 1.00 93.19 201 GLN A C 1
ATOM 1612 O O . GLN A 1 201 ? -5.208 0.171 26.042 1.00 93.19 201 GLN A O 1
ATOM 1617 N N . ILE A 1 202 ? -3.329 0.364 24.815 1.00 95.50 202 ILE A N 1
ATOM 1618 C CA . ILE A 1 202 ? -3.870 -0.197 23.570 1.00 95.50 202 ILE A CA 1
ATOM 1619 C C . ILE A 1 202 ? -3.093 -1.467 23.240 1.00 95.50 202 ILE A C 1
ATOM 1621 O O . ILE A 1 202 ? -1.882 -1.423 23.012 1.00 95.50 202 ILE A O 1
ATOM 1625 N N . THR A 1 203 ? -3.785 -2.607 23.193 1.00 95.50 203 THR A N 1
ATOM 1626 C CA . THR A 1 203 ? -3.142 -3.885 22.862 1.00 95.50 203 THR A CA 1
ATOM 1627 C C . THR A 1 203 ? -3.024 -4.072 21.344 1.00 95.50 203 THR A C 1
ATOM 1629 O O . THR A 1 203 ? -3.808 -3.491 20.584 1.00 95.50 203 THR A O 1
ATOM 1632 N N . PRO A 1 204 ? -2.069 -4.887 20.852 1.00 95.69 204 PRO A N 1
ATOM 1633 C CA . PRO A 1 204 ? -1.933 -5.162 19.423 1.00 95.69 204 PRO A CA 1
ATOM 1634 C C . PRO A 1 204 ? -3.217 -5.700 18.782 1.00 95.69 204 PRO A C 1
ATOM 1636 O O . PRO A 1 204 ? -3.505 -5.373 17.638 1.00 95.69 204 PRO A O 1
ATOM 1639 N N . GLU A 1 205 ? -4.021 -6.478 19.505 1.00 94.69 205 GLU A N 1
ATOM 1640 C CA . GLU A 1 205 ? -5.282 -7.066 19.025 1.00 94.69 205 GLU A CA 1
ATOM 1641 C C . GLU A 1 205 ? -6.347 -6.005 18.732 1.00 94.69 205 GLU A C 1
ATOM 1643 O O . GLU A 1 205 ? -7.255 -6.240 17.936 1.00 94.69 205 GLU A O 1
ATOM 1648 N N . GLN A 1 206 ? -6.220 -4.823 19.337 1.00 95.44 206 GLN A N 1
ATOM 1649 C CA . GLN A 1 206 ? -7.099 -3.689 19.083 1.00 95.44 206 GLN A CA 1
ATOM 1650 C C . GLN A 1 206 ? -6.684 -2.884 17.848 1.00 95.44 206 GLN A C 1
ATOM 1652 O O . GLN A 1 206 ? -7.371 -1.922 17.524 1.00 95.44 206 GLN A O 1
ATOM 1657 N N . VAL A 1 207 ? -5.588 -3.226 17.161 1.00 96.81 207 VAL A N 1
ATOM 1658 C CA . VAL A 1 207 ? -5.085 -2.464 16.009 1.00 96.81 207 VAL A CA 1
ATOM 1659 C C . VAL A 1 207 ? -5.225 -3.255 14.711 1.00 96.81 207 VAL A C 1
ATOM 1661 O O . VAL A 1 207 ? -4.678 -4.345 14.541 1.00 96.81 207 VAL A O 1
ATOM 1664 N N . VAL A 1 208 ? -5.906 -2.658 13.738 1.00 96.44 208 VAL A N 1
ATOM 1665 C CA . VAL A 1 208 ? -6.053 -3.167 12.376 1.00 96.44 208 VAL A CA 1
ATOM 1666 C C . VAL A 1 208 ? -5.305 -2.235 11.426 1.00 96.44 208 VAL A C 1
ATOM 1668 O O . VAL A 1 208 ? -5.668 -1.074 11.268 1.00 96.44 208 VAL A O 1
ATOM 1671 N N . LEU A 1 209 ? -4.245 -2.759 10.810 1.00 96.06 209 LEU A N 1
ATOM 1672 C CA . LEU A 1 209 ? -3.465 -2.089 9.770 1.00 96.06 209 LEU A CA 1
ATOM 1673 C C . LEU A 1 209 ? -4.025 -2.434 8.384 1.00 96.06 209 LEU A C 1
ATOM 1675 O O . LEU A 1 209 ? -4.724 -3.443 8.245 1.00 96.06 209 LEU A O 1
ATOM 1679 N N . SER A 1 210 ? -3.643 -1.681 7.351 1.00 95.38 210 SER A N 1
ATOM 1680 C CA . SER A 1 210 ? -4.064 -1.925 5.958 1.00 95.38 210 SER A CA 1
ATOM 1681 C C . SER A 1 210 ? -3.820 -3.364 5.501 1.00 95.38 210 SER A C 1
ATOM 1683 O O . SER A 1 210 ? -4.643 -3.966 4.818 1.00 95.38 210 SER A O 1
ATOM 1685 N N . HIS A 1 211 ? -2.699 -3.952 5.920 1.00 95.38 211 HIS A N 1
ATOM 1686 C CA . HIS A 1 211 ? -2.291 -5.301 5.539 1.00 95.38 211 HIS A CA 1
ATOM 1687 C C . HIS A 1 211 ? -2.798 -6.409 6.476 1.00 95.38 211 HIS A C 1
ATOM 1689 O O . HIS A 1 211 ? -2.605 -7.589 6.181 1.00 95.38 211 HIS A O 1
ATOM 1695 N N . SER A 1 212 ? -3.467 -6.075 7.589 1.00 94.94 212 SER A N 1
ATOM 1696 C CA . SER A 1 212 ? -4.023 -7.070 8.523 1.00 94.94 212 SER A CA 1
ATOM 1697 C C . SER A 1 212 ? -4.943 -8.111 7.854 1.00 94.94 212 SER A C 1
ATOM 1699 O O . SER A 1 212 ? -4.815 -9.289 8.200 1.00 94.94 212 SER A O 1
ATOM 1701 N N . PRO A 1 213 ? -5.830 -7.758 6.895 1.00 94.62 213 PRO A N 1
ATOM 1702 C CA . PRO A 1 213 ? -6.711 -8.732 6.241 1.00 94.62 213 PRO A CA 1
ATOM 1703 C C . PRO A 1 213 ? -5.975 -9.859 5.502 1.00 94.62 213 PRO A C 1
ATOM 1705 O O . PRO A 1 213 ? -6.495 -10.971 5.397 1.00 94.62 213 PRO A O 1
ATOM 1708 N N . LEU A 1 214 ? -4.738 -9.625 5.046 1.00 95.44 214 LEU A N 1
ATOM 1709 C CA . LEU A 1 214 ? -3.939 -10.635 4.341 1.00 95.44 214 LEU A CA 1
ATOM 1710 C C . LEU A 1 214 ? -3.637 -11.871 5.205 1.00 95.44 214 LEU A C 1
ATOM 1712 O O . LEU A 1 214 ? -3.398 -12.957 4.673 1.00 95.44 214 LEU A O 1
ATOM 1716 N N . GLN A 1 215 ? -3.709 -11.744 6.534 1.00 94.12 215 GLN A N 1
ATOM 1717 C CA . GLN A 1 215 ? -3.552 -12.864 7.465 1.00 94.12 215 GLN A CA 1
ATOM 1718 C C . GLN A 1 215 ? -4.614 -13.958 7.243 1.00 94.12 215 GLN A C 1
ATOM 1720 O O . GLN A 1 215 ? -4.354 -15.140 7.499 1.00 94.12 215 GLN A O 1
ATOM 1725 N N . MET A 1 216 ? -5.794 -13.580 6.741 1.00 94.88 216 MET A N 1
ATOM 1726 C CA . MET A 1 216 ? -6.906 -14.488 6.442 1.00 94.88 216 MET A CA 1
ATOM 1727 C C . MET A 1 216 ? -6.807 -15.114 5.042 1.00 94.88 216 MET A C 1
ATOM 1729 O O . MET A 1 216 ? -7.465 -16.114 4.765 1.00 94.88 216 MET A O 1
ATOM 1733 N N . MET A 1 217 ? -5.959 -14.579 4.158 1.00 94.62 217 MET A N 1
ATOM 1734 C CA . MET A 1 217 ? -5.845 -15.000 2.757 1.00 94.62 217 MET A CA 1
ATOM 1735 C C . MET A 1 217 ? -4.922 -16.216 2.583 1.00 94.62 217 MET A C 1
ATOM 1737 O O . MET A 1 217 ? -3.927 -16.173 1.859 1.00 94.62 217 MET A O 1
ATOM 1741 N N . LYS A 1 218 ? -5.273 -17.330 3.237 1.00 95.62 218 LYS A N 1
ATOM 1742 C CA . LYS A 1 218 ? -4.442 -18.547 3.305 1.00 95.62 218 LYS A CA 1
ATOM 1743 C C . LYS A 1 218 ? -4.079 -19.135 1.937 1.00 95.62 218 LYS A C 1
ATOM 1745 O O . LYS A 1 218 ? -2.999 -19.697 1.782 1.00 95.62 218 LYS A O 1
ATOM 1750 N N . SER A 1 219 ? -4.928 -18.950 0.923 1.00 95.69 219 SER A N 1
ATOM 1751 C CA . SER A 1 219 ? -4.680 -19.414 -0.452 1.00 95.69 219 SER A CA 1
ATOM 1752 C C . SER A 1 219 ? -3.448 -18.783 -1.118 1.00 95.69 219 SER A C 1
ATOM 1754 O O . SER A 1 219 ? -2.943 -19.322 -2.104 1.00 95.69 219 SER A O 1
ATOM 1756 N N . PHE A 1 220 ? -2.951 -17.654 -0.601 1.00 95.56 220 PHE A N 1
ATOM 1757 C CA . PHE A 1 220 ? -1.769 -16.966 -1.120 1.00 95.56 220 PHE A CA 1
ATOM 1758 C C . PHE A 1 220 ? -0.492 -17.239 -0.314 1.00 95.56 220 PHE A C 1
ATOM 1760 O O . PHE A 1 220 ? 0.593 -16.951 -0.802 1.00 95.56 220 PHE A O 1
ATOM 1767 N N . HIS A 1 221 ? -0.585 -17.824 0.883 1.00 96.88 221 HIS A N 1
ATOM 1768 C CA . HIS A 1 221 ? 0.548 -17.946 1.817 1.00 96.88 221 HIS A CA 1
ATOM 1769 C C . HIS A 1 221 ? 1.684 -18.846 1.303 1.00 96.88 221 HIS A C 1
ATOM 1771 O O . HIS A 1 221 ? 2.854 -18.589 1.586 1.00 96.88 221 HIS A O 1
ATOM 1777 N N . ASN A 1 222 ? 1.349 -19.845 0.479 1.00 96.69 222 ASN A N 1
ATOM 1778 C CA . ASN A 1 222 ? 2.315 -20.759 -0.150 1.00 96.69 222 ASN A CA 1
ATOM 1779 C C . ASN A 1 222 ? 2.818 -20.275 -1.524 1.00 96.69 222 ASN A C 1
ATOM 1781 O O . ASN A 1 222 ? 3.709 -20.900 -2.112 1.00 96.69 222 ASN A O 1
ATOM 1785 N N . LYS A 1 223 ? 2.227 -19.200 -2.065 1.00 96.19 223 LYS A N 1
ATOM 1786 C CA . LYS A 1 223 ? 2.613 -18.634 -3.360 1.00 96.19 223 LYS A CA 1
ATOM 1787 C C . LYS A 1 223 ? 3.879 -17.798 -3.212 1.00 96.19 223 LYS A C 1
ATOM 1789 O O . LYS A 1 223 ? 4.105 -17.195 -2.166 1.00 96.19 223 LYS A O 1
ATOM 1794 N N . CYS A 1 224 ? 4.688 -17.741 -4.267 1.00 96.94 224 CYS A N 1
ATOM 1795 C CA . CYS A 1 224 ? 5.763 -16.757 -4.334 1.00 96.94 224 CYS A CA 1
ATOM 1796 C C . CYS A 1 224 ? 5.167 -15.369 -4.578 1.00 96.94 224 CYS A C 1
ATOM 1798 O O . CYS A 1 224 ? 4.488 -15.158 -5.587 1.00 96.94 224 CYS A O 1
ATOM 1800 N N . VAL A 1 225 ? 5.387 -14.447 -3.643 1.00 97.88 225 VAL A N 1
ATOM 1801 C CA . VAL A 1 225 ? 4.838 -13.092 -3.697 1.00 97.88 225 VAL A CA 1
ATOM 1802 C C . VAL A 1 225 ? 5.944 -12.057 -3.835 1.00 97.88 225 VAL A C 1
ATOM 1804 O O . VAL A 1 225 ? 6.938 -12.106 -3.112 1.00 97.88 225 VAL A O 1
ATOM 1807 N N . LEU A 1 226 ? 5.754 -11.109 -4.751 1.00 97.88 226 LEU A N 1
ATOM 1808 C CA . LEU A 1 226 ? 6.567 -9.900 -4.824 1.00 97.88 226 LEU A CA 1
ATOM 1809 C C . LEU A 1 226 ? 5.956 -8.844 -3.903 1.00 97.88 226 LEU A C 1
ATOM 1811 O O . LEU A 1 226 ? 4.773 -8.534 -4.040 1.00 97.88 226 LEU A O 1
ATOM 1815 N N . VAL A 1 227 ? 6.741 -8.292 -2.983 1.00 97.38 227 VAL A N 1
ATOM 1816 C CA . VAL A 1 227 ? 6.275 -7.278 -2.027 1.00 97.38 227 VAL A CA 1
ATOM 1817 C C . VAL A 1 227 ? 6.850 -5.903 -2.353 1.00 97.38 227 VAL A C 1
ATOM 1819 O O . VAL A 1 227 ? 8.045 -5.765 -2.603 1.00 97.38 227 VAL A O 1
ATOM 1822 N N . SER A 1 228 ? 5.996 -4.881 -2.317 1.00 96.62 228 SER A N 1
ATOM 1823 C CA . SER A 1 228 ? 6.365 -3.470 -2.468 1.00 96.62 228 SER A CA 1
ATOM 1824 C C . SER A 1 228 ? 5.723 -2.638 -1.357 1.00 96.62 228 SER A C 1
ATOM 1826 O O . SER A 1 228 ? 4.585 -2.889 -0.948 1.00 96.62 228 SER A O 1
ATOM 1828 N N . GLY A 1 229 ? 6.467 -1.666 -0.835 1.00 94.31 229 GLY A N 1
ATOM 1829 C CA . GLY A 1 229 ? 6.024 -0.772 0.230 1.00 94.31 229 GLY A CA 1
ATOM 1830 C C . GLY A 1 229 ? 7.197 -0.213 1.030 1.00 94.31 229 GLY A C 1
ATOM 1831 O O . GLY A 1 229 ? 8.350 -0.306 0.618 1.00 94.31 229 GLY A O 1
ATOM 1832 N N . GLN A 1 230 ? 6.891 0.371 2.186 1.00 91.94 230 GLN A N 1
ATOM 1833 C CA . GLN A 1 230 ? 7.871 0.915 3.127 1.00 91.94 230 GLN A CA 1
ATOM 1834 C C . GLN A 1 230 ? 7.966 0.074 4.401 1.00 91.94 230 GLN A C 1
ATOM 1836 O O . GLN A 1 230 ? 7.028 -0.633 4.766 1.00 91.94 230 GLN A O 1
ATOM 1841 N N . GLY A 1 231 ? 9.084 0.216 5.116 1.00 92.25 231 GLY A N 1
ATOM 1842 C CA . GLY A 1 231 ? 9.318 -0.461 6.390 1.00 92.25 231 GLY A CA 1
ATOM 1843 C C . GLY A 1 231 ? 9.775 -1.914 6.223 1.00 92.25 231 GLY A C 1
ATOM 1844 O O . GLY A 1 231 ? 10.283 -2.288 5.165 1.00 92.25 231 GLY A O 1
ATOM 1845 N N . PRO A 1 232 ? 9.631 -2.752 7.263 1.00 95.31 232 PRO A N 1
ATOM 1846 C CA . PRO A 1 232 ? 10.134 -4.122 7.252 1.00 95.31 232 PRO A CA 1
ATOM 1847 C C . PRO A 1 232 ? 9.179 -5.061 6.488 1.00 95.31 232 PRO A C 1
ATOM 1849 O O . PRO A 1 232 ? 8.596 -5.978 7.065 1.00 95.31 232 PRO A O 1
ATOM 1852 N N . VAL A 1 233 ? 9.005 -4.833 5.180 1.00 95.31 233 VAL A N 1
ATOM 1853 C CA . VAL A 1 233 ? 8.023 -5.525 4.318 1.00 95.31 233 VAL A CA 1
ATOM 1854 C C . VAL A 1 233 ? 8.162 -7.049 4.341 1.00 95.31 233 VAL A C 1
ATOM 1856 O O . VAL A 1 233 ? 7.159 -7.758 4.403 1.00 95.31 233 VAL A O 1
ATOM 1859 N N . THR A 1 234 ? 9.392 -7.565 4.375 1.00 96.44 234 THR A N 1
ATOM 1860 C CA . THR A 1 234 ? 9.668 -9.006 4.463 1.00 96.44 234 THR A CA 1
ATOM 1861 C C . THR A 1 234 ? 9.197 -9.581 5.796 1.00 96.44 234 THR A C 1
ATOM 1863 O O . THR A 1 234 ? 8.530 -10.613 5.837 1.00 96.44 234 THR A O 1
ATOM 1866 N N . GLN A 1 235 ? 9.474 -8.878 6.898 1.00 97.31 235 GLN A N 1
ATOM 1867 C CA . GLN A 1 235 ? 9.033 -9.284 8.231 1.00 97.31 235 GLN A CA 1
ATOM 1868 C C . GLN A 1 235 ? 7.504 -9.243 8.347 1.00 97.31 235 GLN A C 1
ATOM 1870 O O . GLN A 1 235 ? 6.907 -10.174 8.884 1.00 97.31 235 GLN A O 1
ATOM 1875 N N . ILE A 1 236 ? 6.869 -8.196 7.807 1.00 96.69 236 ILE A N 1
ATOM 1876 C CA . ILE A 1 236 ? 5.407 -8.066 7.743 1.00 96.69 236 ILE A CA 1
ATOM 1877 C C . ILE A 1 236 ? 4.811 -9.263 6.993 1.00 96.69 236 ILE A C 1
ATOM 1879 O O . ILE A 1 236 ? 3.919 -9.932 7.514 1.00 96.69 236 ILE A O 1
ATOM 1883 N N . ALA A 1 237 ? 5.331 -9.579 5.805 1.00 97.19 237 ALA A N 1
ATOM 1884 C CA . ALA A 1 237 ? 4.860 -10.702 5.002 1.00 97.19 237 ALA A CA 1
ATOM 1885 C C . ALA A 1 237 ? 4.975 -12.043 5.750 1.00 97.19 237 ALA A C 1
ATOM 1887 O O . ALA A 1 237 ? 4.006 -12.804 5.799 1.00 97.19 237 ALA A O 1
ATOM 1888 N N . HIS A 1 238 ? 6.108 -12.312 6.402 1.00 97.38 238 HIS A N 1
ATOM 1889 C CA . HIS A 1 238 ? 6.287 -13.542 7.177 1.00 97.38 238 HIS A CA 1
ATOM 1890 C C . HIS A 1 238 ? 5.340 -13.638 8.378 1.00 97.38 238 HIS A C 1
ATOM 1892 O O . HIS A 1 238 ? 4.736 -14.689 8.587 1.00 97.38 238 HIS A O 1
ATOM 1898 N N . ILE A 1 239 ? 5.129 -12.545 9.122 1.00 95.75 239 ILE A N 1
ATOM 1899 C CA . ILE A 1 239 ? 4.174 -12.506 10.246 1.00 95.75 239 ILE A CA 1
ATOM 1900 C C . ILE A 1 239 ? 2.738 -12.773 9.770 1.00 95.75 239 ILE A C 1
ATOM 1902 O O . ILE A 1 239 ? 1.959 -13.425 10.467 1.00 95.75 239 ILE A O 1
ATOM 1906 N N . LEU A 1 240 ? 2.377 -12.299 8.575 1.00 95.62 240 LEU A N 1
ATOM 1907 C CA . LEU A 1 240 ? 1.062 -12.546 7.977 1.00 95.62 240 LEU A CA 1
ATOM 1908 C C . LEU A 1 240 ? 0.884 -13.993 7.486 1.00 95.62 240 LEU A C 1
ATOM 1910 O O . LEU A 1 240 ? -0.256 -14.422 7.290 1.00 95.62 240 LEU A O 1
ATOM 1914 N N . GLY A 1 241 ? 1.979 -14.745 7.334 1.00 96.50 241 GLY A N 1
ATOM 1915 C CA . GLY A 1 241 ? 1.995 -16.157 6.948 1.00 96.50 241 GLY A CA 1
ATOM 1916 C C . GLY A 1 241 ? 2.576 -16.445 5.562 1.00 96.50 241 GLY A C 1
ATOM 1917 O O . GLY A 1 241 ? 2.572 -17.601 5.145 1.00 96.50 241 GLY A O 1
ATOM 1918 N N . PHE A 1 242 ? 3.084 -15.443 4.836 1.00 97.75 242 PHE A N 1
ATOM 1919 C CA . PHE A 1 242 ? 3.708 -15.665 3.530 1.00 97.75 242 PHE A CA 1
ATOM 1920 C C . PHE A 1 242 ? 5.081 -16.325 3.685 1.00 97.75 242 PHE A C 1
ATOM 1922 O O . PHE A 1 242 ? 5.955 -15.826 4.395 1.00 97.75 242 PHE A O 1
ATOM 1929 N N . GLN A 1 243 ? 5.278 -17.450 3.001 1.00 95.69 243 GLN A N 1
ATOM 1930 C CA . GLN A 1 243 ? 6.503 -18.248 3.121 1.00 95.69 243 GLN A CA 1
ATOM 1931 C C . GLN A 1 243 ? 7.571 -17.839 2.103 1.00 95.69 243 GLN A C 1
ATOM 1933 O O . GLN A 1 243 ? 8.758 -17.836 2.414 1.00 95.69 243 GLN A O 1
ATOM 1938 N N . LYS A 1 244 ? 7.151 -17.494 0.881 1.00 96.69 244 LYS A N 1
ATOM 1939 C CA . LYS A 1 244 ? 8.037 -17.208 -0.254 1.00 96.69 244 LYS A CA 1
ATOM 1940 C C . LYS A 1 244 ? 7.894 -15.749 -0.659 1.00 96.69 244 LYS A C 1
ATOM 1942 O O . LYS A 1 244 ? 6.979 -15.404 -1.403 1.00 96.69 244 LYS A O 1
ATOM 1947 N N . VAL A 1 245 ? 8.791 -14.911 -0.161 1.00 97.31 245 VAL A N 1
ATOM 1948 C CA . VAL A 1 245 ? 8.741 -13.459 -0.347 1.00 97.31 245 VAL A CA 1
ATOM 1949 C C . VAL A 1 245 ? 9.937 -13.020 -1.182 1.00 97.31 245 VAL A C 1
ATOM 1951 O O . VAL A 1 245 ? 11.067 -13.380 -0.868 1.00 97.31 245 VAL A O 1
ATOM 1954 N N . VAL A 1 246 ? 9.671 -12.254 -2.236 1.00 96.69 246 VAL A N 1
ATOM 1955 C CA . VAL A 1 246 ? 10.677 -11.56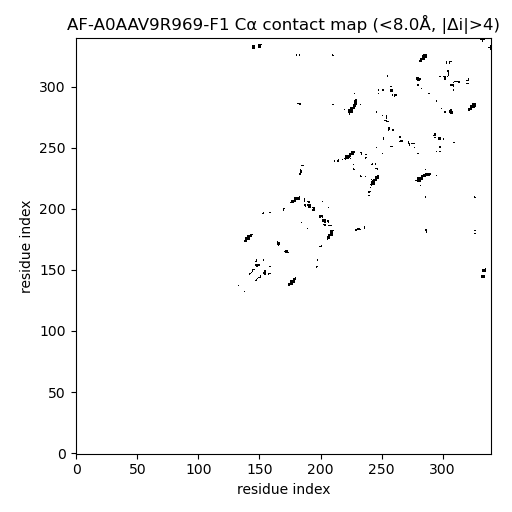0 -3.047 1.00 96.69 246 VAL A CA 1
ATOM 1956 C C . VAL A 1 246 ? 10.449 -10.065 -2.866 1.00 96.69 246 VAL A C 1
ATOM 1958 O O . VAL A 1 246 ? 9.310 -9.609 -2.969 1.00 96.69 246 VAL A O 1
ATOM 1961 N N . THR A 1 247 ? 11.495 -9.295 -2.580 1.00 96.19 247 THR A N 1
ATOM 1962 C CA . THR A 1 247 ? 11.395 -7.830 -2.502 1.00 96.19 247 THR A CA 1
ATOM 1963 C C . THR A 1 247 ? 11.760 -7.171 -3.830 1.00 96.19 247 THR A C 1
ATOM 1965 O O . THR A 1 247 ? 12.381 -7.780 -4.704 1.00 96.19 247 THR A O 1
ATOM 1968 N N . ILE A 1 248 ? 11.376 -5.905 -3.988 1.00 94.44 248 ILE A N 1
ATOM 1969 C CA . ILE A 1 248 ? 11.734 -5.104 -5.165 1.00 94.44 248 ILE A CA 1
ATOM 1970 C C . ILE A 1 248 ? 13.253 -4.934 -5.268 1.00 94.44 248 ILE A C 1
ATOM 1972 O O . ILE A 1 248 ? 13.799 -4.993 -6.366 1.00 94.44 248 ILE A O 1
ATOM 1976 N N . GLU A 1 249 ? 13.942 -4.792 -4.136 1.00 91.56 249 GLU A N 1
ATOM 1977 C CA . GLU A 1 249 ? 15.402 -4.704 -4.070 1.00 91.56 249 GLU A CA 1
ATOM 1978 C C . GLU A 1 249 ? 16.041 -5.984 -4.615 1.00 91.56 249 GLU A C 1
ATOM 1980 O O . GLU A 1 249 ? 16.819 -5.911 -5.565 1.00 91.56 249 GLU A O 1
ATOM 1985 N N . GLN A 1 250 ? 15.620 -7.154 -4.117 1.00 92.31 250 GLN A N 1
ATOM 1986 C CA . GLN A 1 250 ? 16.100 -8.451 -4.606 1.00 92.31 250 GLN A CA 1
ATOM 1987 C C . GLN A 1 250 ? 15.840 -8.621 -6.104 1.00 92.31 250 GLN A C 1
ATOM 1989 O O . GLN A 1 250 ? 16.703 -9.089 -6.840 1.00 92.31 250 GLN A O 1
ATOM 1994 N N . LEU A 1 251 ? 14.659 -8.220 -6.580 1.00 92.00 251 LEU A N 1
ATOM 1995 C CA . LEU A 1 251 ? 14.333 -8.293 -7.999 1.00 92.00 251 LEU A CA 1
ATOM 1996 C C . LEU A 1 251 ? 15.246 -7.390 -8.847 1.00 92.00 251 LEU A C 1
ATOM 1998 O O . LEU A 1 251 ? 15.727 -7.821 -9.895 1.00 92.00 251 LEU A O 1
ATOM 2002 N N . SER A 1 252 ? 15.508 -6.166 -8.380 1.00 89.94 252 SER A N 1
ATOM 2003 C CA . SER A 1 252 ? 16.388 -5.208 -9.058 1.00 89.94 252 SER A CA 1
ATOM 2004 C C . SER A 1 252 ? 17.846 -5.675 -9.103 1.00 89.94 252 SER A C 1
ATOM 2006 O O . SER A 1 252 ? 18.509 -5.504 -10.121 1.00 89.94 252 SER A O 1
ATOM 2008 N N . GLU A 1 253 ? 18.331 -6.326 -8.043 1.00 87.50 253 GLU A N 1
ATOM 2009 C CA . GLU A 1 253 ? 19.691 -6.872 -7.965 1.00 87.50 253 GLU A CA 1
ATOM 2010 C C . GLU A 1 253 ? 19.889 -8.057 -8.919 1.00 87.50 253 GLU A C 1
ATOM 2012 O O . GLU A 1 253 ? 20.948 -8.197 -9.529 1.00 87.50 253 GLU A O 1
ATOM 2017 N N . GLN A 1 254 ? 18.865 -8.901 -9.079 1.00 86.62 254 GLN A N 1
ATOM 2018 C CA . GLN A 1 254 ? 18.913 -10.063 -9.975 1.00 86.62 254 GLN A CA 1
ATOM 2019 C C . GLN A 1 254 ? 18.711 -9.684 -11.446 1.00 86.62 254 GLN A C 1
ATOM 2021 O O . GLN A 1 254 ? 19.258 -10.332 -12.339 1.00 86.62 254 GLN A O 1
ATOM 2026 N N . HIS A 1 255 ? 17.950 -8.621 -11.711 1.00 86.38 255 HIS A N 1
ATOM 2027 C CA . HIS A 1 255 ? 17.677 -8.124 -13.055 1.00 86.38 255 HIS A CA 1
ATOM 2028 C C . HIS A 1 255 ? 18.032 -6.635 -13.185 1.00 86.38 255 HIS A C 1
ATOM 2030 O O . HIS A 1 255 ? 17.155 -5.804 -13.434 1.00 86.38 255 HIS A O 1
ATOM 2036 N N . PRO A 1 256 ? 19.325 -6.272 -13.094 1.00 84.56 256 PRO A N 1
ATOM 2037 C CA . PRO A 1 256 ? 19.743 -4.872 -13.048 1.00 84.56 256 PRO A CA 1
ATOM 2038 C C . PRO A 1 256 ? 19.448 -4.123 -14.354 1.00 84.56 256 PRO A C 1
ATOM 2040 O O . PRO A 1 256 ? 19.347 -2.901 -14.365 1.00 84.56 256 PRO A O 1
ATOM 2043 N N . LEU A 1 257 ? 19.256 -4.848 -15.465 1.00 85.75 257 LEU A N 1
ATOM 2044 C CA . LEU A 1 257 ? 18.853 -4.269 -16.747 1.00 85.75 257 LEU A CA 1
ATOM 2045 C C . LEU A 1 257 ? 17.393 -3.795 -16.793 1.00 85.75 257 LEU A C 1
ATOM 2047 O O . LEU A 1 257 ? 17.055 -3.014 -17.680 1.00 85.75 257 LEU A O 1
ATOM 2051 N N . LEU A 1 258 ? 16.544 -4.239 -15.862 1.00 85.94 258 LEU A N 1
ATOM 2052 C CA . LEU A 1 258 ? 15.141 -3.822 -15.794 1.00 85.94 258 LEU A CA 1
ATOM 2053 C C . LEU A 1 258 ? 14.965 -2.505 -15.031 1.00 85.94 258 LEU A C 1
ATOM 2055 O O . LEU A 1 258 ? 14.075 -1.719 -15.345 1.00 85.94 258 LEU A O 1
ATOM 2059 N N . ASP A 1 259 ? 15.855 -2.203 -14.084 1.00 84.19 259 ASP A N 1
ATOM 2060 C CA . ASP A 1 259 ? 15.828 -0.953 -13.320 1.00 84.19 259 ASP A CA 1
ATOM 2061 C C . ASP A 1 259 ? 16.812 0.087 -13.878 1.00 84.19 259 ASP A C 1
ATOM 2063 O O . ASP A 1 259 ? 17.779 0.501 -13.244 1.00 84.19 259 ASP A O 1
ATOM 2067 N N . MET A 1 260 ? 16.562 0.515 -15.116 1.00 82.75 260 MET A N 1
ATOM 2068 C CA . MET A 1 260 ? 17.401 1.495 -15.827 1.00 82.75 260 MET A CA 1
ATOM 2069 C C . MET A 1 260 ? 16.948 2.949 -15.655 1.00 82.75 260 MET A C 1
ATOM 2071 O O . MET A 1 260 ? 17.551 3.858 -16.254 1.00 82.75 260 MET A O 1
ATOM 2075 N N . VAL A 1 261 ? 15.883 3.149 -14.870 1.00 77.88 261 VAL A N 1
ATOM 2076 C CA . VAL A 1 261 ? 15.275 4.453 -14.584 1.00 77.88 261 VAL A CA 1
ATOM 2077 C C . VAL A 1 261 ? 16.166 5.267 -13.649 1.00 77.88 261 VAL A C 1
ATOM 2079 O O . VAL A 1 261 ? 16.323 6.471 -13.836 1.00 77.88 261 VAL A O 1
ATOM 2082 N N . ASP A 1 262 ? 16.826 4.599 -12.705 1.00 74.56 262 ASP A N 1
ATO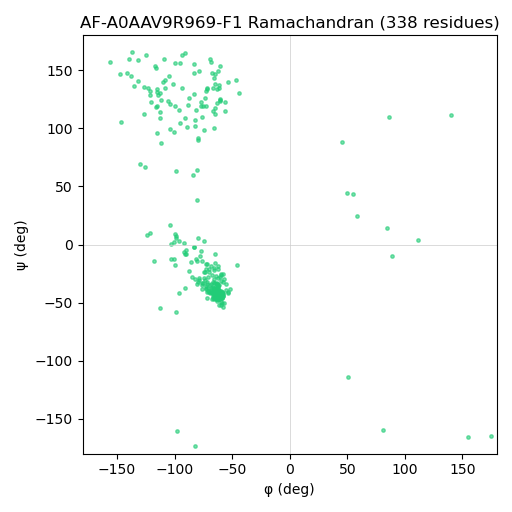M 2083 C CA . ASP A 1 262 ? 17.847 5.208 -11.865 1.00 74.56 262 ASP A CA 1
ATOM 2084 C C . ASP A 1 262 ? 19.228 5.084 -12.523 1.00 74.56 262 ASP A C 1
ATOM 2086 O O . ASP A 1 262 ? 19.886 4.042 -12.487 1.00 74.56 262 ASP A O 1
ATOM 2090 N N . HIS A 1 263 ? 19.687 6.178 -13.131 1.00 78.12 263 HIS A N 1
ATOM 2091 C CA . HIS A 1 263 ? 20.978 6.225 -13.817 1.00 78.12 263 HIS A CA 1
ATOM 2092 C C . HIS A 1 263 ? 22.173 5.920 -12.905 1.00 78.12 263 HIS A C 1
ATOM 2094 O O . HIS A 1 263 ? 23.198 5.459 -13.407 1.00 78.12 263 HIS A O 1
ATOM 2100 N N . SER A 1 264 ? 22.046 6.148 -11.592 1.00 74.75 264 SER A N 1
ATOM 2101 C CA . SER A 1 264 ? 23.116 5.883 -10.623 1.00 74.75 264 SER A CA 1
ATOM 2102 C C . SER A 1 264 ? 23.319 4.392 -10.347 1.00 74.75 264 SER A C 1
ATOM 2104 O O . SER A 1 264 ? 24.412 3.985 -9.965 1.00 74.75 264 SER A O 1
ATOM 2106 N N . ARG A 1 265 ? 22.287 3.570 -10.585 1.00 69.75 265 ARG A N 1
ATOM 2107 C CA . ARG A 1 265 ? 22.294 2.116 -10.357 1.00 69.75 265 ARG A CA 1
ATOM 2108 C C . ARG A 1 265 ? 22.524 1.300 -11.623 1.00 69.75 265 ARG A C 1
ATOM 2110 O O . ARG A 1 265 ? 22.417 0.076 -11.599 1.00 69.75 265 ARG A O 1
ATOM 2117 N N . ARG A 1 266 ? 22.877 1.959 -12.730 1.00 73.94 266 ARG A N 1
ATOM 2118 C CA 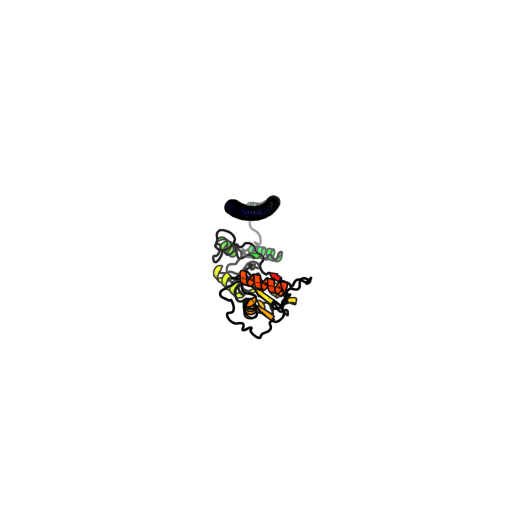. ARG A 1 266 ? 23.195 1.268 -13.979 1.00 73.94 266 ARG A CA 1
ATOM 2119 C C . ARG A 1 266 ? 24.424 0.380 -13.777 1.00 73.94 266 ARG A C 1
ATOM 2121 O O . ARG A 1 266 ? 25.483 0.907 -13.434 1.00 73.94 266 ARG A O 1
ATOM 2128 N N . PRO A 1 267 ? 24.319 -0.938 -14.009 1.00 68.38 267 PRO A N 1
ATOM 2129 C CA . PRO A 1 267 ? 25.456 -1.833 -13.873 1.00 68.38 267 PRO A CA 1
ATOM 2130 C C . PRO A 1 267 ? 26.571 -1.414 -14.837 1.00 68.38 267 PRO A C 1
ATOM 2132 O O . PRO A 1 267 ? 26.369 -1.322 -16.047 1.00 68.38 267 PRO A O 1
ATOM 2135 N N . THR A 1 268 ? 27.761 -1.167 -14.293 1.00 63.78 268 THR A N 1
ATOM 2136 C CA . THR A 1 268 ? 28.998 -0.917 -15.052 1.00 63.78 268 THR A CA 1
ATOM 2137 C C . THR A 1 268 ? 29.655 -2.207 -15.546 1.00 63.78 268 THR A C 1
ATOM 2139 O O . THR A 1 268 ? 30.510 -2.156 -16.425 1.00 63.78 268 THR A O 1
ATOM 2142 N N . SER A 1 269 ? 29.241 -3.368 -15.025 1.00 58.03 269 SER A N 1
ATOM 2143 C CA . SER A 1 269 ? 29.667 -4.694 -15.478 1.00 58.03 269 SER A CA 1
ATOM 2144 C C . SER A 1 269 ? 28.500 -5.689 -15.447 1.00 58.03 269 SER A C 1
ATOM 2146 O O . SER A 1 269 ? 27.603 -5.588 -14.613 1.00 58.03 269 SER A O 1
ATOM 2148 N N . THR A 1 270 ? 28.496 -6.642 -16.380 1.00 54.78 270 THR A N 1
ATOM 2149 C CA . THR A 1 270 ? 27.439 -7.648 -16.608 1.00 54.78 270 THR A CA 1
ATOM 2150 C C . THR A 1 270 ? 27.506 -8.843 -15.647 1.00 54.78 270 THR A C 1
ATOM 2152 O O . THR A 1 270 ? 27.287 -9.981 -16.060 1.00 54.78 270 THR A O 1
ATOM 2155 N N . SER A 1 271 ? 27.836 -8.641 -14.371 1.00 53.03 271 SER A N 1
ATOM 2156 C CA . SER A 1 271 ? 27.770 -9.732 -13.394 1.00 53.03 271 SER A CA 1
ATOM 2157 C C . SER A 1 271 ? 26.320 -9.925 -12.940 1.00 53.03 271 SER A C 1
ATOM 2159 O O . SER A 1 271 ? 25.867 -9.267 -12.005 1.00 53.03 271 SER A O 1
ATOM 2161 N N . CYS A 1 272 ? 25.579 -10.808 -13.612 1.00 53.25 272 CYS A N 1
ATOM 2162 C CA . CYS A 1 272 ? 24.323 -11.328 -13.073 1.00 53.25 272 CYS A CA 1
ATOM 2163 C C . CYS A 1 272 ? 24.637 -12.309 -11.942 1.00 53.25 272 CYS A C 1
ATOM 2165 O O . CYS A 1 272 ? 25.460 -13.210 -12.107 1.00 53.25 272 CYS A O 1
ATOM 2167 N N . SER A 1 273 ? 23.959 -12.161 -10.807 1.00 56.75 273 SER A N 1
ATOM 2168 C CA . SER A 1 273 ? 23.935 -13.206 -9.788 1.00 56.75 273 SER A CA 1
ATOM 2169 C C . SER A 1 273 ? 23.313 -14.483 -10.379 1.00 56.75 273 SER A C 1
ATOM 2171 O O . SER A 1 273 ? 22.306 -14.426 -11.082 1.00 56.75 273 SER A O 1
ATOM 2173 N N . SER A 1 274 ? 23.896 -15.648 -10.086 1.00 54.94 274 SER A N 1
ATOM 2174 C CA . SER A 1 274 ? 23.425 -16.955 -10.575 1.00 54.94 274 SER A CA 1
ATOM 2175 C C . SER A 1 274 ? 22.150 -17.463 -9.881 1.00 54.94 274 SER A C 1
ATOM 2177 O O . SER A 1 274 ? 21.720 -18.589 -10.136 1.00 54.94 274 SER A O 1
ATOM 2179 N N . GLN A 1 275 ? 21.557 -16.689 -8.965 1.00 63.62 275 GLN A N 1
ATOM 2180 C CA . GLN A 1 275 ? 20.356 -17.095 -8.237 1.00 63.62 275 GLN A CA 1
ATOM 2181 C C . GLN A 1 275 ? 19.101 -16.833 -9.071 1.00 63.62 275 GLN A C 1
ATOM 2183 O O . GLN A 1 275 ? 18.598 -15.719 -9.160 1.00 63.62 275 GLN A O 1
ATOM 2188 N N . ILE A 1 276 ? 18.565 -17.897 -9.666 1.00 76.00 276 ILE A N 1
ATOM 2189 C CA . ILE A 1 276 ? 17.295 -17.846 -10.389 1.00 76.00 276 ILE A CA 1
ATOM 2190 C C . ILE A 1 276 ? 16.174 -17.559 -9.385 1.00 76.00 276 ILE A C 1
ATOM 2192 O O . ILE A 1 276 ? 15.887 -18.381 -8.511 1.00 76.00 276 ILE A O 1
ATOM 2196 N N . LEU A 1 277 ? 15.526 -16.400 -9.524 1.00 83.06 277 LEU A N 1
ATOM 2197 C CA . LEU A 1 277 ? 14.332 -16.093 -8.746 1.00 83.06 277 LEU A CA 1
ATOM 2198 C C . LEU A 1 277 ? 13.198 -17.060 -9.119 1.00 83.06 277 LEU A C 1
ATOM 2200 O O . LEU A 1 277 ? 12.988 -17.346 -10.304 1.00 83.06 277 LEU A O 1
ATOM 2204 N N . PRO A 1 278 ? 12.440 -17.564 -8.130 1.00 89.88 278 PRO A N 1
ATOM 2205 C CA . PRO A 1 278 ? 11.242 -18.339 -8.409 1.00 89.88 278 PRO A CA 1
ATOM 2206 C C . PRO A 1 278 ? 10.228 -17.490 -9.182 1.00 89.88 278 PRO A C 1
ATOM 2208 O O . PRO A 1 278 ? 10.188 -16.266 -9.055 1.00 89.88 278 PRO A O 1
ATOM 2211 N N . GLN A 1 279 ? 9.363 -18.151 -9.953 1.00 92.88 279 GLN A N 1
ATOM 2212 C CA . GLN A 1 279 ? 8.274 -17.457 -10.632 1.00 92.88 279 GLN A CA 1
ATOM 2213 C C . GLN A 1 279 ? 7.364 -16.779 -9.606 1.00 92.88 279 GLN A C 1
ATOM 2215 O O . GLN A 1 279 ? 6.799 -17.442 -8.732 1.00 92.88 279 GLN A O 1
ATOM 2220 N N . ILE A 1 280 ? 7.189 -15.471 -9.762 1.00 95.75 280 ILE A N 1
ATOM 2221 C CA . ILE A 1 280 ? 6.279 -14.674 -8.944 1.00 95.75 280 ILE A CA 1
ATOM 2222 C C . ILE A 1 280 ? 4.840 -15.031 -9.338 1.00 95.75 280 ILE A C 1
ATOM 2224 O O . ILE A 1 280 ? 4.512 -15.148 -10.514 1.00 95.75 280 ILE A O 1
ATOM 2228 N N . GLN A 1 281 ? 3.973 -15.245 -8.353 1.00 96.19 281 GLN A N 1
ATOM 2229 C CA . GLN A 1 281 ? 2.593 -15.702 -8.563 1.00 96.19 281 GLN A CA 1
ATOM 2230 C C . GLN A 1 281 ? 1.546 -14.698 -8.067 1.00 96.19 281 GLN A C 1
ATOM 2232 O O . GLN A 1 281 ? 0.358 -14.854 -8.358 1.00 96.19 281 GLN A O 1
ATOM 2237 N N . ALA A 1 282 ? 1.961 -13.709 -7.277 1.00 97.12 282 ALA A N 1
ATOM 2238 C CA . ALA A 1 282 ? 1.141 -12.578 -6.871 1.00 97.12 282 ALA A CA 1
ATOM 2239 C C . ALA A 1 282 ? 2.030 -11.388 -6.492 1.00 97.12 282 ALA A C 1
ATOM 2241 O O . ALA A 1 282 ? 3.183 -11.559 -6.098 1.00 97.12 282 ALA A O 1
ATOM 2242 N N . ILE A 1 283 ? 1.464 -10.190 -6.561 1.00 97.75 283 ILE A N 1
ATOM 2243 C CA . ILE A 1 283 ? 2.083 -8.961 -6.065 1.00 97.75 283 ILE A CA 1
ATOM 2244 C C . ILE A 1 283 ? 1.319 -8.501 -4.825 1.00 97.75 283 ILE A C 1
ATOM 2246 O O . ILE A 1 283 ? 0.089 -8.540 -4.813 1.00 97.75 283 ILE A O 1
ATOM 2250 N N . ILE A 1 284 ? 2.028 -8.024 -3.806 1.00 97.69 284 ILE A N 1
ATOM 2251 C CA . ILE A 1 284 ? 1.453 -7.383 -2.623 1.00 97.69 284 ILE A CA 1
ATOM 2252 C C . ILE A 1 284 ? 1.999 -5.962 -2.523 1.00 97.69 284 ILE A C 1
ATOM 2254 O O . ILE A 1 284 ? 3.208 -5.754 -2.437 1.00 97.69 284 ILE A O 1
ATOM 2258 N N . LEU A 1 285 ? 1.093 -4.990 -2.497 1.00 96.88 285 LEU A N 1
ATOM 2259 C CA . LEU A 1 285 ? 1.406 -3.587 -2.258 1.00 96.88 285 LEU A CA 1
ATOM 2260 C C . LEU A 1 285 ? 0.990 -3.263 -0.821 1.00 96.88 285 LEU A C 1
ATOM 2262 O O . LEU A 1 285 ? -0.195 -3.070 -0.542 1.00 96.88 285 LEU A O 1
ATOM 2266 N N . PHE A 1 286 ? 1.952 -3.262 0.103 1.00 94.75 286 PHE A N 1
ATOM 2267 C CA . PHE A 1 286 ? 1.707 -2.952 1.516 1.00 94.75 286 PHE A CA 1
ATOM 2268 C C . PHE A 1 286 ? 1.392 -1.471 1.743 1.00 94.75 286 PHE A C 1
ATOM 2270 O O . PHE A 1 286 ? 0.673 -1.132 2.678 1.00 94.75 286 PHE A O 1
ATOM 2277 N N . GLY A 1 287 ? 1.912 -0.602 0.882 1.00 90.44 287 GLY A N 1
ATOM 2278 C CA . GLY A 1 287 ? 1.741 0.845 0.918 1.00 90.44 287 GLY A CA 1
ATOM 2279 C C . GLY A 1 287 ? 2.597 1.493 -0.164 1.00 90.44 287 GLY A C 1
ATOM 2280 O O . GLY A 1 287 ? 3.089 0.814 -1.067 1.00 90.44 287 GLY A O 1
ATOM 2281 N N . GLU A 1 288 ? 2.796 2.798 -0.066 1.00 88.81 288 GLU A N 1
ATOM 2282 C CA . GLU A 1 288 ? 3.524 3.581 -1.057 1.00 88.81 288 GLU A CA 1
ATOM 2283 C C . GLU A 1 288 ? 5.043 3.368 -0.909 1.00 88.81 288 GLU A C 1
ATOM 2285 O O . GLU A 1 288 ? 5.595 3.637 0.161 1.00 88.81 288 GLU A O 1
ATOM 2290 N N . PRO A 1 289 ? 5.769 2.914 -1.948 1.00 92.12 289 PRO A N 1
ATOM 2291 C CA . PRO A 1 289 ? 7.227 2.877 -1.913 1.00 92.12 289 PRO A CA 1
ATOM 2292 C C . PRO A 1 289 ? 7.818 4.295 -1.950 1.00 92.12 289 PRO A C 1
ATOM 2294 O O . PRO A 1 289 ? 7.183 5.246 -2.399 1.00 92.12 289 PRO A O 1
ATOM 2297 N N . VAL A 1 290 ? 9.071 4.448 -1.509 1.00 88.94 290 VAL A N 1
ATOM 2298 C CA . VAL A 1 290 ? 9.787 5.740 -1.589 1.00 88.94 290 VAL A CA 1
ATOM 2299 C C . VAL A 1 290 ? 10.089 6.122 -3.046 1.00 88.94 290 VAL A C 1
ATOM 2301 O O . VAL A 1 290 ? 9.947 7.280 -3.426 1.00 88.94 290 VAL A O 1
ATOM 2304 N N . ARG A 1 291 ? 10.492 5.141 -3.864 1.00 89.56 291 ARG A N 1
ATOM 2305 C CA . ARG A 1 291 ? 10.903 5.309 -5.269 1.00 89.56 291 ARG A CA 1
ATOM 2306 C C . ARG A 1 291 ? 9.894 4.669 -6.209 1.00 89.56 291 ARG A C 1
ATOM 2308 O O . ARG A 1 291 ? 10.010 3.486 -6.548 1.00 89.56 291 ARG A O 1
ATOM 2315 N N . TRP A 1 292 ? 8.873 5.431 -6.584 1.00 91.38 292 TRP A N 1
ATOM 2316 C CA . TRP A 1 292 ? 7.798 4.948 -7.450 1.00 91.38 292 TRP A CA 1
ATOM 2317 C C . TRP A 1 292 ? 8.294 4.565 -8.839 1.00 91.38 292 TRP A C 1
ATOM 2319 O O . TRP A 1 292 ? 7.787 3.615 -9.412 1.00 91.38 292 TRP A O 1
ATOM 2329 N N . GLU A 1 293 ? 9.296 5.250 -9.370 1.00 91.00 293 GLU A N 1
ATOM 2330 C CA . GLU A 1 293 ? 9.834 5.022 -10.705 1.00 91.00 293 GLU A CA 1
ATOM 2331 C C . GLU A 1 293 ? 10.380 3.595 -10.888 1.00 91.00 293 GLU A C 1
ATOM 2333 O O . GLU A 1 293 ? 9.930 2.878 -11.780 1.00 91.00 293 GLU A O 1
ATOM 2338 N N . THR A 1 294 ? 11.251 3.138 -9.982 1.00 90.56 294 THR A N 1
ATOM 2339 C CA . THR A 1 294 ? 11.775 1.763 -9.966 1.00 90.56 294 THR A CA 1
ATOM 2340 C C . THR A 1 294 ? 10.678 0.751 -9.659 1.00 90.56 294 THR A C 1
ATOM 2342 O O . THR A 1 294 ? 10.569 -0.274 -10.329 1.00 90.56 294 THR A O 1
ATOM 2345 N N . ASN A 1 295 ? 9.849 1.029 -8.648 1.00 93.88 295 ASN A N 1
ATOM 2346 C CA . ASN A 1 295 ? 8.811 0.092 -8.227 1.00 93.88 295 ASN A CA 1
ATOM 2347 C C . ASN A 1 295 ? 7.794 -0.132 -9.349 1.00 93.88 295 ASN A C 1
ATOM 2349 O O . ASN A 1 295 ? 7.505 -1.273 -9.681 1.00 93.88 295 ASN A O 1
ATOM 2353 N N . LEU A 1 296 ? 7.286 0.932 -9.974 1.00 93.75 296 LEU A N 1
ATOM 2354 C CA . LEU A 1 296 ? 6.320 0.828 -11.067 1.00 93.75 296 LEU A CA 1
ATOM 2355 C C . LEU A 1 296 ? 6.899 0.091 -12.267 1.00 93.75 296 LEU A C 1
ATOM 2357 O O . LEU A 1 296 ? 6.211 -0.773 -12.801 1.00 93.75 296 LEU A O 1
ATOM 2361 N N . GLN A 1 297 ? 8.137 0.399 -12.667 1.00 92.31 297 GLN A N 1
ATOM 2362 C CA . GLN A 1 297 ? 8.779 -0.276 -13.794 1.00 92.31 297 GLN A CA 1
ATOM 2363 C C . GLN A 1 297 ? 8.850 -1.789 -13.550 1.00 92.31 297 GLN A C 1
ATOM 2365 O O . GLN A 1 297 ? 8.294 -2.564 -14.324 1.00 92.31 297 GLN A O 1
ATOM 2370 N N . LEU A 1 298 ? 9.409 -2.204 -12.411 1.00 92.81 298 LEU A N 1
ATOM 2371 C CA . LEU A 1 298 ? 9.568 -3.620 -12.076 1.00 92.81 298 LEU A CA 1
ATOM 2372 C C . LEU A 1 298 ? 8.229 -4.339 -11.855 1.00 92.81 298 LEU A C 1
ATOM 2374 O O . LEU A 1 298 ? 8.076 -5.493 -12.252 1.00 92.81 298 LEU A O 1
ATOM 2378 N N . LEU A 1 299 ? 7.238 -3.668 -11.260 1.00 94.38 299 LEU A N 1
ATOM 2379 C CA . LEU A 1 299 ? 5.886 -4.212 -11.107 1.00 94.38 299 LEU A CA 1
ATOM 2380 C C . LEU A 1 299 ? 5.223 -4.455 -12.469 1.00 94.38 299 LEU A C 1
ATOM 2382 O O . LEU A 1 299 ? 4.600 -5.499 -12.665 1.00 94.38 299 LEU A O 1
ATOM 2386 N N . ILE A 1 300 ? 5.365 -3.518 -13.411 1.00 91.94 300 ILE A N 1
ATOM 2387 C CA . ILE A 1 300 ? 4.853 -3.660 -14.778 1.00 91.94 300 ILE A CA 1
ATOM 2388 C C . ILE A 1 300 ? 5.565 -4.812 -15.490 1.00 91.94 300 ILE A C 1
ATOM 2390 O O . ILE A 1 300 ? 4.889 -5.661 -16.065 1.00 91.94 300 ILE A O 1
ATOM 2394 N N . ASP A 1 301 ? 6.892 -4.897 -15.400 1.00 91.00 301 ASP A N 1
ATOM 2395 C CA . ASP A 1 301 ? 7.670 -5.964 -16.041 1.00 91.00 301 ASP A CA 1
ATOM 2396 C C . ASP A 1 301 ? 7.262 -7.345 -15.514 1.00 91.00 301 ASP A C 1
ATOM 2398 O O . ASP A 1 301 ? 7.073 -8.294 -16.276 1.00 91.00 301 ASP A O 1
ATOM 2402 N N . VAL A 1 302 ? 7.031 -7.458 -14.206 1.00 92.81 302 VAL A N 1
ATOM 2403 C CA . VAL A 1 302 ? 6.540 -8.678 -13.552 1.00 92.81 302 VAL A CA 1
ATOM 2404 C C . VAL A 1 302 ? 5.116 -9.031 -13.996 1.00 92.81 302 VAL A C 1
ATOM 2406 O O . VAL A 1 302 ? 4.829 -10.205 -14.232 1.00 92.81 302 VAL A O 1
ATOM 2409 N N . LEU A 1 303 ? 4.231 -8.047 -14.175 1.00 91.50 303 LEU A N 1
ATOM 2410 C CA . LEU A 1 303 ? 2.878 -8.267 -14.701 1.00 91.50 303 LEU A CA 1
ATOM 2411 C C . LEU A 1 303 ? 2.889 -8.713 -16.170 1.00 91.50 303 LEU A C 1
ATOM 2413 O O . LEU A 1 303 ? 2.217 -9.684 -16.512 1.00 91.50 303 LEU A O 1
ATOM 2417 N N . LEU A 1 304 ? 3.664 -8.040 -17.024 1.00 89.06 304 LEU A N 1
ATOM 2418 C CA . LEU A 1 304 ? 3.752 -8.325 -18.462 1.00 89.06 304 LEU A CA 1
ATOM 2419 C C . LEU A 1 304 ? 4.462 -9.647 -18.772 1.00 89.06 304 LEU A C 1
ATOM 2421 O O . LEU A 1 304 ? 4.247 -10.237 -19.829 1.00 89.06 304 LEU A O 1
ATOM 2425 N N . SER A 1 305 ? 5.299 -10.119 -17.852 1.00 89.50 305 SER A N 1
ATOM 2426 C CA . SER A 1 305 ? 6.018 -11.389 -17.965 1.00 89.50 305 SER A CA 1
ATOM 2427 C C . SER A 1 305 ? 5.372 -12.545 -17.197 1.00 89.50 305 SER A C 1
ATOM 2429 O O . SER A 1 305 ? 5.965 -13.620 -17.091 1.00 89.50 305 SER A O 1
ATOM 2431 N N . ASN A 1 306 ? 4.185 -12.333 -16.616 1.00 89.94 306 ASN A N 1
ATOM 2432 C CA . ASN A 1 306 ? 3.489 -13.316 -15.781 1.00 89.94 306 ASN A CA 1
ATOM 2433 C C . ASN A 1 306 ? 4.395 -13.920 -14.682 1.00 89.94 306 ASN A C 1
ATOM 2435 O O . ASN A 1 306 ? 4.462 -15.138 -14.466 1.00 89.94 306 ASN A O 1
ATOM 2439 N N . GLY A 1 307 ? 5.150 -13.041 -14.019 1.00 90.56 307 GLY A N 1
ATOM 2440 C CA . GLY A 1 307 ? 6.043 -13.388 -12.921 1.00 90.56 307 GLY A CA 1
ATOM 2441 C C . GLY A 1 307 ? 7.435 -13.869 -13.320 1.00 90.56 307 GLY A C 1
ATOM 2442 O O . GLY A 1 307 ? 8.129 -14.431 -12.471 1.00 90.56 307 GLY A O 1
ATOM 2443 N N . ARG A 1 308 ? 7.848 -13.677 -14.581 1.00 89.19 308 ARG A N 1
ATOM 2444 C CA . ARG A 1 308 ? 9.170 -14.069 -15.106 1.00 89.19 308 ARG A CA 1
ATOM 2445 C C . ARG A 1 308 ? 9.852 -12.909 -15.845 1.00 89.19 308 ARG A C 1
ATOM 2447 O O . ARG A 1 308 ? 10.020 -12.976 -17.061 1.00 89.19 308 ARG A O 1
ATOM 2454 N N . PRO A 1 309 ? 10.286 -11.857 -15.140 1.00 82.25 309 PRO A N 1
ATOM 2455 C CA . PRO A 1 309 ? 10.686 -10.585 -15.751 1.00 82.25 309 PRO A CA 1
ATOM 2456 C C . PRO A 1 309 ? 11.929 -10.647 -16.665 1.00 82.25 309 PRO A C 1
ATOM 2458 O O . PRO A 1 309 ? 12.206 -9.693 -17.381 1.00 82.25 309 PRO A O 1
ATOM 2461 N N . GLY A 1 310 ? 12.646 -11.776 -16.717 1.00 75.44 310 GLY A N 1
ATOM 2462 C CA . GLY A 1 310 ? 13.691 -12.041 -17.718 1.00 75.44 310 GLY A CA 1
ATOM 2463 C C . GLY A 1 310 ? 13.196 -12.580 -19.072 1.00 75.44 310 GLY A C 1
ATOM 2464 O O . GLY A 1 310 ? 14.014 -12.820 -19.958 1.00 75.44 310 GLY A O 1
ATOM 2465 N N . CYS A 1 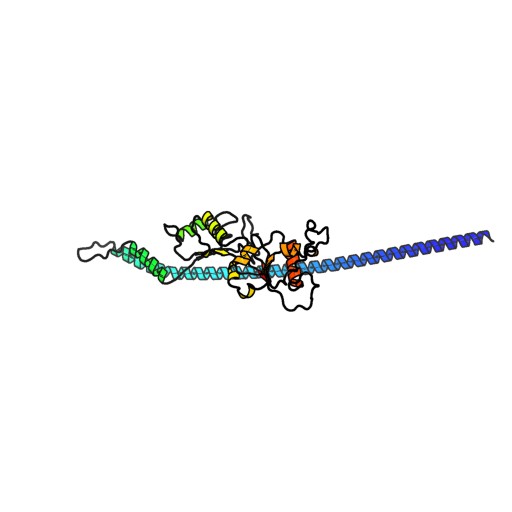311 ? 11.893 -12.819 -19.245 1.00 76.25 311 CYS A N 1
ATOM 2466 C CA . CYS A 1 311 ? 11.307 -13.362 -20.474 1.00 76.25 311 CYS A CA 1
ATOM 2467 C C . CYS A 1 311 ? 10.690 -12.266 -21.362 1.00 76.25 311 CYS A C 1
ATOM 2469 O O . CYS A 1 311 ? 10.279 -11.212 -20.883 1.00 76.25 311 CYS A O 1
ATOM 2471 N N . VAL A 1 312 ? 10.587 -12.539 -22.668 1.00 76.75 312 VAL A N 1
ATOM 2472 C CA . VAL A 1 312 ? 9.898 -11.657 -23.628 1.00 76.75 312 VAL A CA 1
ATOM 2473 C C . VAL A 1 312 ? 8.402 -11.601 -23.307 1.00 76.75 312 VAL A C 1
ATOM 2475 O O . VAL A 1 312 ? 7.813 -12.611 -22.923 1.00 76.75 312 VAL A O 1
ATOM 2478 N N . TYR A 1 313 ? 7.790 -10.429 -23.486 1.00 79.06 313 TYR A N 1
ATOM 2479 C CA . TYR A 1 313 ? 6.367 -10.222 -23.231 1.00 79.06 313 TYR A CA 1
ATOM 2480 C C . TYR A 1 313 ? 5.489 -11.121 -24.101 1.00 79.06 313 TYR A C 1
ATOM 2482 O O . TYR A 1 313 ? 5.566 -11.086 -25.332 1.00 79.06 313 TYR A O 1
ATOM 2490 N N . ASP A 1 314 ? 4.610 -11.877 -23.448 1.00 70.81 314 ASP A N 1
ATOM 2491 C CA . ASP A 1 314 ? 3.579 -12.654 -24.121 1.00 70.81 314 ASP A CA 1
ATOM 2492 C C . ASP A 1 314 ? 2.302 -11.813 -24.248 1.00 70.81 314 ASP A C 1
ATOM 2494 O O . ASP A 1 314 ? 1.603 -11.528 -23.275 1.00 70.81 314 ASP A O 1
ATOM 2498 N N . THR A 1 315 ? 1.996 -11.401 -25.478 1.00 70.69 315 THR A N 1
ATOM 2499 C CA . THR A 1 315 ? 0.819 -10.575 -25.796 1.00 70.69 315 THR A CA 1
ATOM 2500 C C . THR A 1 315 ? -0.494 -11.363 -25.814 1.00 70.69 315 THR A C 1
ATOM 2502 O O . THR A 1 315 ? -1.555 -10.753 -25.941 1.00 70.69 315 THR A O 1
ATOM 2505 N N . GLN A 1 316 ? -0.451 -12.693 -25.672 1.00 71.25 316 GLN A N 1
ATOM 2506 C CA . GLN A 1 316 ? -1.626 -13.571 -25.708 1.00 71.25 316 GLN A CA 1
ATOM 2507 C C . GLN A 1 316 ? -2.111 -14.009 -24.315 1.00 71.25 316 GLN A C 1
ATOM 2509 O O . GLN A 1 316 ? -3.089 -14.751 -24.204 1.00 71.25 316 GLN A O 1
ATOM 2514 N N . MET A 1 317 ? -1.472 -13.542 -23.238 1.00 65.62 317 MET A N 1
ATOM 2515 C CA . MET A 1 317 ? -1.860 -13.875 -21.866 1.00 65.62 317 MET A CA 1
ATOM 2516 C C . MET A 1 317 ? -3.250 -13.318 -21.513 1.00 65.62 317 MET A C 1
ATOM 2518 O O . MET A 1 317 ? -3.445 -12.113 -21.372 1.00 65.62 317 MET A O 1
ATOM 2522 N N . LEU A 1 318 ? -4.220 -14.217 -21.321 1.00 64.25 318 LEU A N 1
ATOM 2523 C CA . LEU A 1 318 ? -5.588 -13.883 -20.896 1.00 64.25 318 LEU A CA 1
ATOM 2524 C C . LEU A 1 318 ? -5.750 -13.816 -19.367 1.00 64.25 318 LEU A C 1
ATOM 2526 O O . LEU A 1 318 ? -6.680 -13.183 -18.872 1.00 64.25 318 LEU A O 1
ATOM 2530 N N . ALA A 1 319 ? -4.871 -14.481 -18.611 1.00 70.88 319 ALA A N 1
ATOM 2531 C CA . ALA A 1 319 ? -4.947 -14.546 -17.155 1.00 70.88 319 ALA A CA 1
ATOM 2532 C C . ALA A 1 319 ? -4.038 -13.488 -16.518 1.00 70.88 319 ALA A C 1
ATOM 2534 O O . ALA A 1 319 ? -2.817 -13.546 -16.646 1.00 70.88 319 ALA A O 1
ATOM 2535 N N . GLN A 1 320 ? -4.638 -12.533 -15.806 1.00 82.44 320 GLN A N 1
ATOM 2536 C CA . GLN A 1 320 ? -3.898 -11.497 -15.094 1.00 82.44 320 GLN A CA 1
ATOM 2537 C C . GLN A 1 320 ? -3.423 -12.011 -13.730 1.00 82.44 320 GLN A C 1
ATOM 2539 O O . GLN A 1 320 ? -4.212 -12.527 -12.935 1.00 82.44 320 GLN A O 1
ATOM 2544 N N . MET A 1 321 ? -2.131 -11.841 -13.443 1.00 90.50 321 MET A N 1
ATOM 2545 C CA . MET A 1 321 ? -1.570 -12.147 -12.129 1.00 90.50 321 MET A CA 1
ATOM 2546 C C . MET A 1 321 ? -2.222 -11.265 -11.044 1.00 90.50 321 MET A C 1
ATOM 2548 O O . MET A 1 321 ? -2.368 -10.056 -11.244 1.00 90.50 321 MET A O 1
ATOM 2552 N N . PRO A 1 322 ? -2.610 -11.834 -9.889 1.00 95.19 322 PRO A N 1
ATOM 2553 C CA . PRO A 1 322 ? -3.269 -11.079 -8.831 1.00 95.19 322 PRO A CA 1
ATOM 2554 C C . PRO A 1 322 ? -2.345 -10.034 -8.193 1.00 95.19 322 PRO A C 1
ATOM 2556 O O . PRO A 1 322 ? -1.209 -10.332 -7.817 1.00 95.19 322 PRO A O 1
ATOM 2559 N N . VAL A 1 323 ? -2.887 -8.828 -8.006 1.00 95.69 323 VAL A N 1
ATOM 2560 C CA . VAL A 1 323 ? -2.262 -7.721 -7.271 1.00 95.69 323 VAL A CA 1
ATOM 2561 C C . VAL A 1 323 ? -3.108 -7.421 -6.037 1.00 95.69 323 VAL A C 1
ATOM 2563 O O . VAL A 1 323 ? -4.284 -7.079 -6.151 1.00 95.69 323 VAL A O 1
ATOM 2566 N N . LEU A 1 324 ? -2.516 -7.565 -4.855 1.00 95.44 324 LEU A N 1
ATOM 2567 C CA . LEU A 1 324 ? -3.146 -7.317 -3.563 1.00 95.44 324 LEU A CA 1
ATOM 2568 C C . LEU A 1 324 ? -2.704 -5.944 -3.050 1.00 95.44 324 LEU A C 1
ATOM 2570 O O . LEU A 1 324 ? -1.625 -5.811 -2.474 1.00 95.44 324 LEU A O 1
ATOM 2574 N N . ALA A 1 325 ? -3.523 -4.920 -3.281 1.00 94.88 325 ALA A N 1
ATOM 2575 C CA . ALA A 1 325 ? -3.282 -3.577 -2.762 1.00 94.88 325 ALA A CA 1
ATOM 2576 C C . ALA A 1 325 ? -3.908 -3.417 -1.370 1.00 94.88 325 ALA A C 1
ATOM 2578 O O . ALA A 1 325 ? -5.117 -3.574 -1.216 1.00 94.88 325 ALA A O 1
ATOM 2579 N N . CYS A 1 326 ? -3.083 -3.123 -0.362 1.00 94.12 326 CYS A N 1
ATOM 2580 C CA . CYS A 1 326 ? -3.533 -2.989 1.028 1.00 94.12 326 CYS A CA 1
ATOM 2581 C C . CYS A 1 326 ? -4.121 -1.603 1.322 1.00 94.12 326 CYS A C 1
ATOM 2583 O O . CYS A 1 326 ? -5.003 -1.481 2.165 1.00 94.12 326 CYS A O 1
ATOM 2585 N N . ASN A 1 327 ? -3.644 -0.571 0.623 1.00 89.69 327 ASN A N 1
ATOM 2586 C CA . ASN A 1 327 ? -4.156 0.791 0.700 1.00 89.69 327 ASN A CA 1
ATOM 2587 C C . ASN A 1 327 ? -4.580 1.262 -0.699 1.00 89.69 327 ASN A C 1
ATOM 2589 O O . ASN A 1 327 ? -3.855 1.050 -1.671 1.00 89.69 327 ASN A O 1
ATOM 2593 N N . MET A 1 328 ? -5.751 1.891 -0.793 1.00 85.81 328 MET A N 1
ATOM 2594 C CA . MET A 1 328 ? -6.285 2.476 -2.028 1.00 85.81 328 MET A CA 1
ATOM 2595 C C . MET A 1 328 ? -6.611 3.967 -1.882 1.00 85.81 328 MET A C 1
ATOM 2597 O O . MET A 1 328 ? -7.219 4.555 -2.783 1.00 85.81 328 MET A O 1
ATOM 2601 N N . ASP A 1 329 ? -6.235 4.581 -0.761 1.00 86.19 329 ASP A N 1
ATOM 2602 C CA . ASP A 1 329 ? -6.486 5.993 -0.536 1.00 86.19 329 ASP A CA 1
ATOM 2603 C C . ASP A 1 329 ? -5.705 6.830 -1.543 1.00 86.19 329 ASP A C 1
ATOM 2605 O O . ASP A 1 329 ? -4.478 6.830 -1.583 1.00 86.19 329 ASP A O 1
ATOM 2609 N N . LEU A 1 330 ? -6.444 7.572 -2.367 1.00 85.56 330 LEU A N 1
ATOM 2610 C CA . LEU A 1 330 ? -5.848 8.560 -3.259 1.00 85.56 330 LEU A CA 1
ATOM 2611 C C . LEU A 1 330 ? -5.383 9.798 -2.489 1.00 85.56 330 LEU A C 1
ATOM 2613 O O . LEU A 1 330 ? -4.466 10.472 -2.941 1.00 85.56 330 LEU A O 1
ATOM 2617 N N . LEU A 1 331 ? -6.077 10.124 -1.390 1.00 86.00 331 LEU A N 1
ATOM 2618 C CA . LEU A 1 331 ? -5.815 11.299 -0.571 1.00 86.00 331 LEU A CA 1
ATOM 2619 C C . LEU A 1 331 ? -5.836 10.947 0.912 1.00 86.00 331 LEU A C 1
ATOM 2621 O O . LEU A 1 331 ? -6.782 10.303 1.365 1.00 86.00 331 LEU A O 1
ATOM 2625 N N . TRP A 1 332 ? -4.874 11.460 1.675 1.00 80.81 332 TRP A N 1
ATOM 2626 C CA . TRP A 1 332 ? -4.819 11.269 3.127 1.00 80.81 332 TRP A CA 1
ATOM 2627 C C . TRP A 1 332 ? -4.392 12.536 3.881 1.00 80.81 332 TRP A C 1
ATOM 2629 O O . TRP A 1 332 ? -3.827 13.480 3.322 1.00 80.81 332 TRP A O 1
ATOM 2639 N N . MET A 1 333 ? -4.714 12.597 5.177 1.00 81.00 333 MET A N 1
ATOM 2640 C CA . MET A 1 333 ? -4.451 13.770 6.017 1.00 81.00 333 MET A CA 1
ATOM 2641 C C . MET A 1 333 ? -3.132 13.636 6.784 1.00 81.00 333 MET A C 1
ATOM 2643 O O . MET A 1 333 ? -3.059 12.957 7.805 1.00 81.00 333 MET A O 1
ATOM 2647 N N . ALA A 1 334 ? -2.115 14.361 6.324 1.00 83.25 334 ALA A N 1
ATOM 2648 C CA . ALA A 1 334 ? -0.833 14.523 7.010 1.00 83.25 334 ALA A CA 1
ATOM 2649 C C . ALA A 1 334 ? -0.772 15.849 7.803 1.00 83.25 334 ALA A C 1
ATOM 2651 O O . ALA A 1 334 ? -1.796 16.478 8.078 1.00 83.25 334 ALA A O 1
ATOM 2652 N N . ASP A 1 335 ? 0.439 16.309 8.133 1.00 82.00 335 ASP A N 1
ATOM 2653 C CA . ASP A 1 335 ? 0.678 17.625 8.753 1.00 82.00 335 ASP A CA 1
ATOM 2654 C C . ASP A 1 335 ? 0.386 18.803 7.806 1.00 82.00 335 ASP A C 1
ATOM 2656 O O . ASP A 1 335 ? 0.199 19.941 8.240 1.00 82.00 335 ASP A O 1
ATOM 2660 N N . ALA A 1 336 ? 0.338 18.549 6.496 1.00 83.81 336 ALA A N 1
ATOM 2661 C CA . ALA A 1 336 ? 0.056 19.580 5.509 1.00 83.81 336 ALA A CA 1
ATOM 2662 C C . ALA A 1 336 ? -1.401 20.091 5.612 1.00 83.81 336 ALA A C 1
ATOM 2664 O O . ALA A 1 336 ? -2.313 19.310 5.886 1.00 83.81 336 ALA A O 1
ATOM 2665 N N . PRO A 1 337 ? -1.667 21.380 5.314 1.00 83.19 337 PRO A N 1
ATOM 2666 C CA . PRO A 1 337 ? -3.026 21.932 5.372 1.00 83.19 337 PRO A CA 1
ATOM 2667 C C . PRO A 1 337 ? -4.007 21.303 4.374 1.00 83.19 337 PRO A C 1
ATOM 2669 O O . PRO A 1 337 ? -5.215 21.319 4.600 1.00 83.19 337 PRO A O 1
ATOM 2672 N N . SER A 1 338 ? -3.496 20.798 3.250 1.00 86.31 338 SER A N 1
ATOM 2673 C CA . SER A 1 338 ? -4.281 20.108 2.224 1.00 86.31 338 SER A CA 1
ATOM 2674 C C . SER A 1 338 ? -4.043 18.598 2.299 1.00 86.31 338 SER A C 1
ATOM 2676 O O . SER A 1 338 ? -2.903 18.205 2.569 1.00 86.31 338 SER A O 1
ATOM 2678 N N . PRO A 1 339 ? -5.070 17.769 2.018 1.00 83.06 339 PRO A N 1
ATOM 2679 C CA . PRO A 1 339 ? -4.892 16.331 1.846 1.00 83.06 339 PRO A CA 1
ATOM 2680 C C . PRO A 1 339 ? -3.805 16.047 0.806 1.00 83.06 339 PRO A C 1
ATOM 2682 O O . PRO A 1 339 ? -3.708 16.769 -0.194 1.00 83.06 339 PRO A O 1
ATOM 2685 N N . ARG A 1 340 ? -2.978 15.043 1.084 1.00 73.81 340 ARG A N 1
ATOM 2686 C CA . ARG A 1 340 ? -1.868 14.614 0.233 1.00 73.81 340 ARG A CA 1
ATOM 2687 C C . ARG A 1 340 ? -2.278 13.503 -0.691 1.00 73.81 340 ARG A C 1
ATOM 2689 O O . ARG A 1 340 ? -2.968 12.602 -0.175 1.00 73.81 340 ARG A O 1
#

Organism: NCBI:txid28760

InterPro domains:
  IPR006353 HAD-superfamily hydrolase, subfamily IIA, CECR5 [TIGR01456] (139-340)
  IPR006357 HAD-superfamily hydrolase, subfamily IIA [PF13344] (140-243)
  IPR006357 HAD-superfamily hydrolase, subfamily IIA [TIGR01460] (140-329)
  IPR023214 HAD superfamily [G3DSA:3.40.50.1000] (210-340)
  IPR036412 HAD-like superfamily [SSF56784] (139-325)
  IPR050324 CDP-alcohol phosphatidyltransferase class-I [PTHR14269] (173-340)

Radius of gyration: 38.3 Å; Cα contacts (8 Å, |Δi|>4): 331; chains: 1; bounding box: 83×55×148 Å

Secondary structure (DSSP, 8-state):
-HHHHHHHHHHHHHHHHHHHHHHHHHHHHHHHHHHHHHHHHHHHHHHHHHHHHHHHHHHHHHHHHHHHHHHHHHHHHHHHHHHHHHHHHHHHHHHHHHHHHHHHHTTSS-PPS-S------THHHHHHHHHHHTT----EEEE-BTTTEETTEE-HHHHHHHTTSB-TTS-BSS-EEEE----SS-HHHHHHHHHHHHTS---GGGEE-TTGGGGG-HHHHTSEEEEESSSSHHHHHHHHT-SEEEEHHHHHHH-TTT--SSGGG--SS----S--PPPP-EEEE-S--S-HHHHHHHHHHHHHTTT-TTSPP-TT--SPPPEEES---S----SSSS--

pLDDT: mean 79.88, std 18.15, range [29.92, 97.88]

Foldseek 3Di:
DVVVVVVVVVVVVVVVVVVVVVVVVVVVVVVVVVVVVVVVVVVVVVVVVVVVVVVVVVVVVVVVVVVVVVVVVVVVVVVVVVVVVVVVVVVVVVVVVVVVVVVVVVVPDDDDDDDDDDDPDPVVVVVVVVVVCVVDQDEEEDEPFPTQDFALAGDPVNLVVQVVQADPVLHGPHHAAYEYQDLADDLQVVQVSCCVRSVHRGHSVRYHYLCNCLLVVVVCQAFAEEEADHHPRVVVSVVSRRDHYDYLVNVCLQCVVQQPVPVVSRDPDDDHDPDDRDQHQEYEYSDDHPDCSSVVSSVVLCQQVVRRSVDDGDPPDPDTRYYHYSDDDPWGRHNDPGTD

Nearest PDB structures (foldseek):
  3kc2-assembly1_A  TM=7.980E-01  e=3.550E-12  Saccharomyces cerevisiae
  3kc2-assembly1_B  TM=7.731E-01  e=1.904E-12  Saccharomyces cerevisiae
  3rf6-assembly1_B  TM=7.668E-01  e=2.600E-12  Saccharomyces cerevisiae
  1zjj-assembly1_A  TM=7.302E-01  e=6.688E-07  Pyrococcus horikoshii OT3
  1yv9-assembly1_B  TM=7.462E-01  e=7.591E-06  Enterococcus faecalis V583

Solvent-accessible surface area (backbone atoms only — not comparable to full-atom values): 19273 Å² total; per-residue (Å²): 118,69,66,65,52,52,52,52,52,51,53,51,51,51,51,52,52,51,52,52,51,53,53,52,52,51,51,51,52,51,53,52,51,50,51,51,52,51,52,51,51,51,53,52,51,53,52,51,54,52,53,52,52,53,51,50,53,52,52,53,52,52,51,52,53,51,52,52,52,52,52,52,52,53,51,51,50,52,51,51,52,50,50,50,55,50,59,61,43,47,62,55,47,49,57,52,43,51,59,49,51,55,50,56,64,64,70,74,60,83,80,80,90,83,83,86,83,83,82,85,53,79,65,54,64,55,46,49,56,55,52,56,49,74,76,53,91,63,68,47,79,36,60,35,72,62,56,38,25,40,54,96,41,73,36,72,69,34,56,59,52,53,59,71,43,31,50,98,82,60,44,63,77,46,58,62,34,40,37,36,62,61,34,44,68,54,50,56,60,52,16,51,52,50,17,68,71,68,75,39,86,47,54,40,90,34,42,41,40,26,51,53,67,56,50,72,46,63,91,53,23,83,37,32,30,36,44,44,40,36,64,63,54,69,59,53,40,44,75,44,50,38,74,39,76,42,44,59,66,61,50,37,64,54,38,41,83,70,40,59,80,47,73,89,61,49,71,92,62,93,79,65,60,88,69,79,75,74,65,34,61,32,38,36,32,32,37,75,46,93,57,55,68,55,50,51,48,50,53,49,42,28,58,51,27,68,23,38,65,91,50,80,72,57,90,81,70,82,77,78,70,52,71,48,68,34,51,82,76,82,61,45,46,45,78,54,97,57,70,78

Sequence (340 aa):
MSVLRNISFRLRNVSLKLRNVCLRLRNVCLKLRNVFLRLRNVCLKLRNVFLRLRNVCLKLRNVSLKLRNVSLKLRNVFLRLRNVSLKLRNPALEAACDITVLWSYSSSSSQPEGQTGIMWSRGLLQQVVRHASNIRQAGVLFDVDGVLLRGGSVIPAALRALRKLVDRNNKFLFPVVFVTNAGSCLRHHKAQQLSHLLDLQITPEQVVLSHSPLQMMKSFHNKCVLVSGQGPVTQIAHILGFQKVVTIEQLSEQHPLLDMVDHSRRPTSTSCSSQILPQIQAIILFGEPVRWETNLQLLIDVLLSNGRPGCVYDTQMLAQMPVLACNMDLLWMADAPSPR

Mean predicted aligned error: 18.31 Å